Protein AF-A0A151Z622-F1 (afdb_monomer_lite)

InterPro domains:
  IPR007128 Nuclear MIS12/MIND complex subunit PMF1/Nnf1 [PF03980] (66-166)
  IPR007128 Nuclear MIS12/MIND complex subunit PMF1/Nnf1 [PTHR15459] (16-185)

Secondary structure (DSSP, 8-state):
--HHHHHHHHHHHHHHTTSS--HHHHHHHHHHHHHHHHHHHTS-HHHHHHHTGGGGGSTTHHHHHHHHHHHHHHHHHHHHHHHHHHHHHHTTHHHHHHHHHHHHHHSPBPTTSSSBPPPPS---HHHHHHHHHHHHHHHHHHHHHHHHHHHHHHHHHHHHHHHHHHHHHHHHHHHHHHHHHHHHHHHHHHHHH--

Sequence (195 aa):
MTQQQQDIQKNINKMLTGEIDGIKMTKLQMFHDLVLEKSLSEFPFEKFYECYSKLSHVNNSRAFLSYLYINVFQTLNERIKSDFQQICKERCISERLSELDQLIREQPILPQSTNRCPPQASIPPNEQTLSQVIELKLQEKERLSSIYQNLLADHNKLQKEIKELERQKTEVIDNVNNKIKSVSSIIETSRTLDS

Structure (mmCIF, N/CA/C/O backbone):
data_AF-A0A151Z622-F1
#
_entry.id   AF-A0A151Z622-F1
#
loop_
_atom_site.group_PDB
_atom_site.id
_atom_site.type_symbol
_atom_site.label_atom_id
_atom_site.label_alt_id
_atom_site.label_comp_id
_atom_site.label_asym_id
_atom_site.label_entity_id
_atom_site.label_seq_id
_atom_site.pdbx_PDB_ins_code
_atom_site.Cartn_x
_atom_site.Cartn_y
_atom_site.Cartn_z
_atom_site.occupancy
_atom_site.B_iso_or_equiv
_atom_site.auth_seq_id
_atom_site.auth_comp_id
_atom_site.auth_asym_id
_atom_site.auth_atom_id
_atom_site.pdbx_PDB_model_num
ATOM 1 N N . MET A 1 1 ? 16.866 16.989 22.451 1.00 52.34 1 MET A N 1
ATOM 2 C CA . MET A 1 1 ? 17.024 16.371 21.117 1.00 52.34 1 MET A CA 1
ATOM 3 C C . MET A 1 1 ? 17.693 17.386 20.216 1.00 52.34 1 MET A C 1
ATOM 5 O O . MET A 1 1 ? 17.220 18.512 20.156 1.00 52.34 1 MET A O 1
ATOM 9 N N . THR A 1 2 ? 18.825 17.036 19.613 1.00 67.19 2 THR A N 1
ATOM 10 C CA . THR A 1 2 ? 19.598 17.931 18.740 1.00 67.19 2 THR A CA 1
ATOM 11 C C . THR A 1 2 ? 18.888 18.127 17.396 1.00 67.19 2 THR A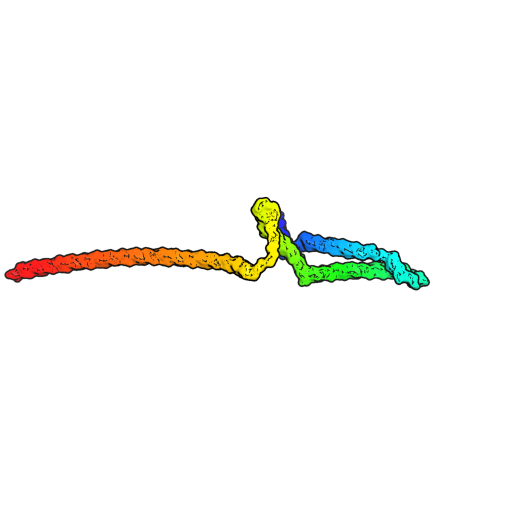 C 1
ATOM 13 O O . THR A 1 2 ? 18.233 17.207 16.911 1.00 67.19 2 THR A O 1
ATOM 16 N N . GLN A 1 3 ? 19.035 19.306 16.780 1.00 64.12 3 GLN A N 1
ATOM 17 C CA . GLN A 1 3 ? 18.470 19.655 15.461 1.00 64.12 3 GLN A CA 1
ATOM 18 C C . GLN A 1 3 ? 18.713 18.546 14.411 1.00 64.12 3 GLN A C 1
ATOM 20 O O . GLN A 1 3 ? 17.826 18.164 13.658 1.00 64.12 3 GLN A O 1
ATOM 25 N N . GLN A 1 4 ? 19.897 17.933 14.469 1.00 66.00 4 GLN A N 1
ATOM 26 C CA . GLN A 1 4 ? 20.331 16.832 13.609 1.00 66.00 4 GLN A CA 1
ATOM 27 C C . GLN A 1 4 ? 19.488 15.551 13.762 1.00 66.00 4 GLN A C 1
ATOM 29 O O . GLN A 1 4 ? 19.225 14.863 12.780 1.00 66.00 4 GLN A O 1
ATOM 34 N N . GLN A 1 5 ? 19.026 15.229 14.976 1.00 62.28 5 GLN A N 1
ATOM 35 C CA . GLN A 1 5 ? 18.138 14.084 15.210 1.00 62.28 5 GLN A CA 1
ATOM 36 C C . GLN A 1 5 ? 16.727 14.349 14.675 1.00 62.28 5 GLN A C 1
ATOM 38 O O . GLN A 1 5 ? 16.078 13.424 14.194 1.00 62.28 5 GLN A O 1
ATOM 43 N N . GLN A 1 6 ? 16.264 15.602 14.710 1.00 67.69 6 GLN A N 1
ATOM 44 C CA . GLN A 1 6 ? 14.965 15.977 14.149 1.00 67.69 6 GLN A CA 1
ATOM 45 C C . GLN A 1 6 ? 14.966 15.904 12.617 1.00 67.69 6 GLN A C 1
ATOM 47 O O . GLN A 1 6 ? 14.004 15.396 12.046 1.00 67.69 6 GLN A O 1
ATOM 52 N N . ASP A 1 7 ? 16.050 16.315 11.954 1.00 70.06 7 ASP A N 1
ATOM 53 C CA . ASP A 1 7 ? 16.171 16.228 10.492 1.00 70.06 7 ASP A CA 1
ATOM 54 C C . ASP A 1 7 ? 16.277 14.781 9.989 1.00 70.06 7 ASP A C 1
ATOM 56 O O . ASP A 1 7 ? 15.661 14.424 8.983 1.00 70.06 7 ASP A O 1
ATOM 60 N N . ILE A 1 8 ? 16.983 13.914 10.722 1.00 72.31 8 ILE A N 1
ATOM 61 C CA . ILE A 1 8 ? 17.043 12.476 10.419 1.00 72.31 8 ILE A CA 1
ATOM 62 C C . ILE A 1 8 ? 15.656 11.842 10.564 1.00 72.31 8 ILE A C 1
ATOM 64 O O . ILE A 1 8 ? 15.211 11.140 9.658 1.00 72.31 8 ILE A O 1
ATOM 68 N N . GLN A 1 9 ? 14.933 12.135 11.650 1.00 64.56 9 GLN A N 1
ATOM 69 C CA . GLN A 1 9 ? 13.577 11.619 11.857 1.00 64.56 9 GLN A CA 1
ATOM 70 C C . GLN A 1 9 ? 12.616 12.097 10.757 1.00 64.56 9 GLN A C 1
ATOM 72 O O . GLN A 1 9 ? 11.775 11.336 10.283 1.00 64.56 9 GLN A O 1
ATOM 77 N N . LYS A 1 10 ? 12.764 13.352 10.318 1.00 66.44 10 LYS A N 1
ATOM 78 C CA . LYS A 1 10 ? 11.950 13.953 9.258 1.00 66.44 10 LYS A CA 1
ATOM 79 C C . LYS A 1 10 ? 12.234 13.311 7.901 1.00 66.44 10 LYS A C 1
ATOM 81 O O . LYS A 1 10 ? 11.290 12.991 7.193 1.00 66.44 10 LYS A O 1
ATOM 86 N N . ASN A 1 11 ? 13.497 13.049 7.567 1.00 62.88 11 ASN A N 1
ATOM 87 C CA . ASN A 1 11 ? 13.868 12.344 6.336 1.00 62.88 11 ASN A CA 1
ATOM 88 C C . ASN A 1 11 ? 13.439 10.873 6.346 1.00 62.88 11 ASN A C 1
ATOM 90 O O . ASN A 1 11 ? 12.970 10.376 5.328 1.00 62.88 11 ASN A O 1
ATOM 94 N N . ILE A 1 12 ? 13.530 10.190 7.491 1.00 62.75 12 ILE A N 1
ATOM 95 C CA . ILE A 1 12 ? 13.020 8.821 7.647 1.00 62.75 12 ILE A CA 1
ATOM 96 C C . ILE A 1 12 ? 11.504 8.793 7.452 1.00 62.75 12 ILE A C 1
ATOM 98 O O . ILE A 1 12 ? 11.007 7.943 6.720 1.00 62.75 12 ILE A O 1
ATOM 102 N N . ASN A 1 13 ? 10.778 9.749 8.035 1.00 58.06 13 ASN A N 1
ATOM 103 C CA . ASN A 1 13 ? 9.339 9.861 7.830 1.00 58.06 13 ASN A CA 1
ATOM 104 C C . ASN A 1 13 ? 9.002 10.165 6.369 1.00 58.06 13 ASN A C 1
ATOM 106 O O . ASN A 1 13 ? 8.122 9.514 5.836 1.00 58.06 13 ASN A O 1
ATOM 110 N N . LYS A 1 14 ? 9.746 11.042 5.686 1.00 58.84 14 LYS A N 1
ATOM 111 C CA . LYS A 1 14 ? 9.570 11.300 4.245 1.00 58.84 14 LYS A CA 1
ATOM 112 C C . LYS A 1 14 ? 9.843 10.083 3.362 1.00 58.84 14 LYS A C 1
ATOM 114 O O . LYS A 1 14 ? 9.176 9.892 2.352 1.00 58.84 14 LYS A O 1
ATOM 119 N N . MET A 1 15 ? 10.808 9.255 3.752 1.00 56.00 15 MET A N 1
ATOM 120 C CA . MET A 1 15 ? 11.128 7.997 3.077 1.00 56.00 15 MET A CA 1
ATOM 121 C C . MET A 1 15 ? 10.078 6.908 3.355 1.00 56.00 15 MET A C 1
ATOM 123 O O . MET A 1 15 ? 9.860 6.039 2.520 1.00 56.00 15 MET A O 1
ATOM 127 N N . LEU A 1 16 ? 9.417 6.958 4.516 1.00 50.19 16 LEU A N 1
ATOM 128 C CA . LEU A 1 16 ? 8.296 6.083 4.876 1.00 50.19 16 LEU A CA 1
ATOM 129 C C . LEU A 1 16 ? 6.971 6.539 4.244 1.00 50.19 16 LEU A C 1
ATOM 131 O O . LEU A 1 16 ? 6.162 5.696 3.885 1.00 50.19 16 LEU A O 1
ATOM 135 N N . THR A 1 17 ? 6.754 7.847 4.073 1.00 50.28 17 THR A N 1
ATOM 136 C CA . THR A 1 17 ? 5.543 8.427 3.464 1.00 50.28 17 THR A CA 1
ATOM 137 C C . THR A 1 17 ? 5.622 8.561 1.939 1.00 50.28 17 THR A C 1
ATOM 139 O O . THR A 1 17 ? 4.698 9.099 1.342 1.00 50.28 17 THR A O 1
ATOM 142 N N . GLY A 1 18 ? 6.712 8.114 1.302 1.00 49.84 18 GLY A N 1
ATOM 143 C CA . GLY A 1 18 ? 6.867 8.122 -0.160 1.00 49.84 18 GLY A CA 1
ATOM 144 C C . GLY A 1 18 ? 7.232 9.474 -0.793 1.00 49.84 18 GLY A C 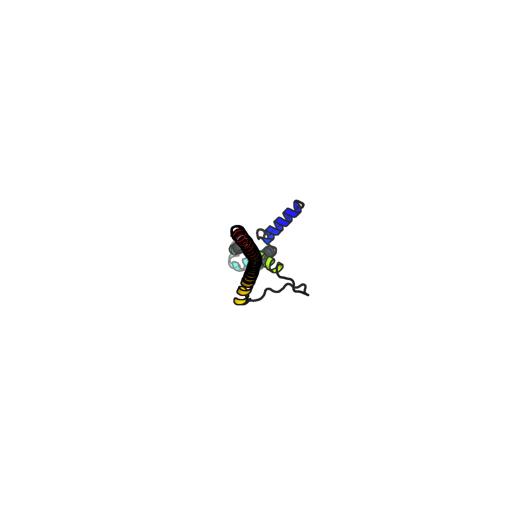1
ATOM 145 O O . GLY A 1 18 ? 7.180 9.596 -2.011 1.00 49.84 18 GLY A O 1
ATOM 146 N N . GLU A 1 19 ? 7.632 10.488 -0.012 1.00 47.56 19 GLU A N 1
ATOM 147 C CA . GLU A 1 19 ? 8.115 11.780 -0.548 1.00 47.56 19 GLU A CA 1
ATOM 148 C C . GLU A 1 19 ? 9.541 11.693 -1.134 1.00 47.56 19 GLU A C 1
ATOM 150 O O . GLU A 1 19 ? 9.963 12.580 -1.875 1.00 47.56 19 GLU A O 1
ATOM 155 N N . ILE A 1 20 ? 10.301 10.646 -0.791 1.00 57.12 20 ILE A N 1
ATOM 156 C CA . ILE A 1 20 ? 11.642 10.355 -1.317 1.00 57.12 20 ILE A CA 1
ATOM 157 C C . ILE A 1 20 ? 11.613 8.936 -1.876 1.00 57.12 20 ILE A C 1
ATOM 159 O O . ILE A 1 20 ? 11.140 8.031 -1.187 1.00 57.12 20 ILE A O 1
ATOM 163 N N . ASP A 1 21 ? 12.144 8.741 -3.088 1.00 64.12 21 ASP A N 1
ATOM 164 C CA . ASP A 1 21 ? 12.242 7.419 -3.711 1.00 64.12 21 ASP A CA 1
ATOM 165 C C . ASP A 1 21 ? 12.864 6.407 -2.736 1.00 64.12 21 ASP A C 1
ATOM 167 O O . ASP A 1 21 ? 14.012 6.536 -2.301 1.00 64.12 21 ASP A O 1
ATOM 171 N N . GLY A 1 22 ? 12.073 5.400 -2.357 1.00 73.00 22 GLY A N 1
ATOM 172 C CA . GLY A 1 22 ? 12.511 4.342 -1.454 1.00 73.00 22 GLY A CA 1
ATOM 173 C C . GLY A 1 22 ? 13.614 3.476 -2.075 1.00 73.00 22 GLY A C 1
ATOM 174 O O . GLY A 1 22 ? 13.776 3.417 -3.294 1.00 73.00 22 GLY A O 1
ATOM 175 N N . ILE A 1 23 ? 14.339 2.714 -1.243 1.00 82.38 23 ILE A N 1
ATOM 176 C CA . ILE A 1 23 ? 15.477 1.865 -1.671 1.00 82.38 23 ILE A CA 1
ATOM 177 C C . ILE A 1 23 ? 15.104 0.954 -2.853 1.00 82.38 23 ILE A C 1
ATOM 179 O 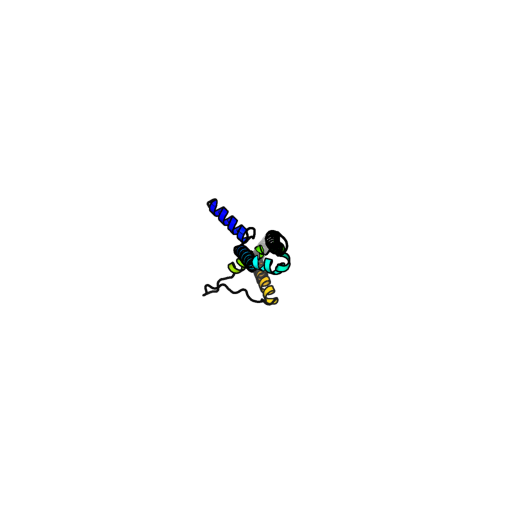O . ILE A 1 23 ? 15.908 0.735 -3.761 1.00 82.38 23 ILE A O 1
ATOM 183 N N . LYS A 1 24 ? 13.887 0.400 -2.851 1.00 85.62 24 LYS A N 1
ATOM 184 C CA . LYS A 1 24 ? 13.390 -0.453 -3.937 1.00 85.62 24 LYS A CA 1
ATOM 185 C C . LYS A 1 24 ? 13.161 0.307 -5.242 1.00 85.62 24 LYS A C 1
ATOM 187 O O . LYS A 1 24 ? 13.479 -0.240 -6.293 1.00 85.62 24 LYS A O 1
ATOM 192 N N . MET A 1 25 ? 12.663 1.542 -5.183 1.00 90.12 25 MET A N 1
ATOM 193 C CA . MET A 1 25 ? 12.477 2.379 -6.369 1.00 90.12 25 MET A CA 1
ATOM 194 C C . MET A 1 25 ? 13.827 2.741 -6.993 1.00 90.12 25 MET A C 1
ATOM 196 O O . MET A 1 25 ? 14.012 2.568 -8.196 1.00 90.12 25 MET A O 1
ATOM 200 N N . THR A 1 26 ? 14.815 3.107 -6.171 1.00 89.12 26 THR A N 1
ATOM 201 C CA . THR A 1 26 ? 16.188 3.343 -6.644 1.00 89.12 26 THR A CA 1
ATOM 202 C C . THR A 1 26 ? 16.774 2.099 -7.311 1.00 89.12 26 THR A C 1
ATOM 204 O O . THR A 1 26 ? 17.331 2.182 -8.400 1.00 89.12 26 THR A O 1
ATOM 207 N N . LYS A 1 27 ? 16.614 0.913 -6.707 1.00 90.62 27 LYS A N 1
ATOM 208 C CA . LYS A 1 27 ? 17.074 -0.347 -7.317 1.00 90.62 27 LYS A CA 1
ATOM 209 C C . LYS A 1 27 ? 16.376 -0.643 -8.642 1.00 90.62 27 LYS A C 1
ATOM 211 O O . LYS A 1 27 ? 17.024 -1.134 -9.561 1.00 90.62 27 LYS A O 1
ATOM 216 N N . LEU A 1 28 ? 15.080 -0.352 -8.743 1.00 94.06 28 LEU A N 1
ATOM 217 C CA . LEU A 1 28 ? 14.319 -0.525 -9.976 1.00 94.06 28 LEU A CA 1
ATOM 218 C C . LEU A 1 28 ? 14.833 0.408 -11.080 1.00 94.06 28 LEU A C 1
ATOM 220 O O . LEU A 1 28 ? 15.058 -0.055 -12.193 1.00 94.06 28 LEU A O 1
ATOM 224 N N . GLN A 1 29 ? 15.078 1.6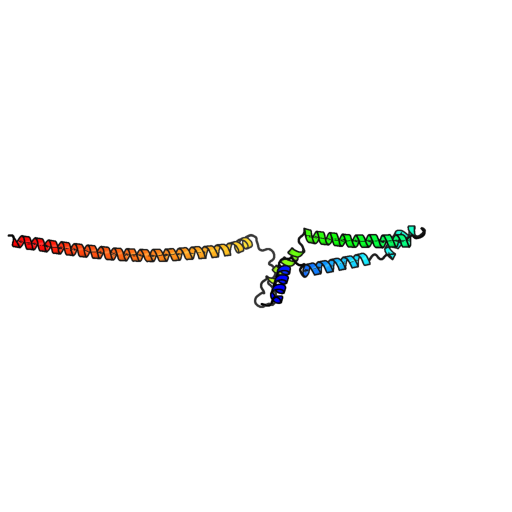82 -10.762 1.00 93.31 29 GLN A N 1
ATOM 225 C CA . GLN A 1 29 ? 15.686 2.649 -11.683 1.00 93.31 29 GLN A CA 1
ATOM 226 C C . GLN A 1 29 ? 17.078 2.188 -12.137 1.00 93.31 29 GLN A C 1
ATOM 228 O O . GLN A 1 29 ? 17.342 2.132 -13.333 1.00 93.31 29 GLN A O 1
ATOM 233 N N . MET A 1 30 ? 17.938 1.772 -11.200 1.00 92.62 30 MET A N 1
ATOM 234 C CA . MET A 1 30 ? 19.275 1.258 -11.517 1.00 92.62 30 MET A CA 1
ATOM 235 C C . MET A 1 30 ? 19.219 0.029 -12.429 1.00 92.62 30 MET A C 1
ATOM 237 O O . MET A 1 30 ? 20.007 -0.090 -13.363 1.00 92.62 30 MET A O 1
ATOM 241 N N . PHE A 1 31 ? 18.296 -0.898 -12.164 1.00 96.38 31 PHE A N 1
ATOM 242 C CA . PHE A 1 31 ? 18.128 -2.090 -12.988 1.00 96.38 31 PHE A CA 1
ATOM 243 C C . PHE A 1 31 ? 17.592 -1.748 -14.382 1.00 96.38 31 PHE A C 1
ATOM 245 O O . PHE A 1 31 ? 18.083 -2.288 -15.369 1.00 96.38 31 PHE A O 1
ATOM 252 N N . HIS A 1 32 ? 16.627 -0.831 -14.473 1.00 96.50 32 HIS A N 1
ATOM 253 C CA . HIS A 1 32 ? 16.122 -0.321 -15.745 1.00 96.50 32 HIS A CA 1
ATOM 254 C C . HIS A 1 32 ? 17.244 0.310 -16.578 1.00 96.50 32 HIS A C 1
ATOM 256 O O . HIS A 1 32 ? 17.420 -0.054 -17.740 1.00 96.50 32 HIS A O 1
ATOM 262 N N . ASP A 1 33 ? 18.035 1.200 -15.976 1.00 95.00 33 ASP A N 1
ATOM 263 C CA . ASP A 1 33 ? 19.165 1.847 -16.643 1.00 95.00 33 ASP A CA 1
ATOM 264 C C . ASP A 1 33 ? 20.199 0.823 -17.123 1.00 95.00 33 ASP A C 1
ATOM 266 O O . ASP A 1 33 ? 20.637 0.892 -18.270 1.00 95.00 33 ASP A O 1
ATOM 270 N N . LEU A 1 34 ? 20.523 -0.174 -16.294 1.00 96.06 34 LEU A N 1
ATOM 271 C CA . LEU A 1 34 ? 21.447 -1.248 -16.656 1.00 96.06 34 LEU A CA 1
ATOM 272 C C . LEU A 1 34 ? 20.943 -2.075 -17.848 1.00 96.06 34 LEU A C 1
ATOM 274 O O . LEU A 1 34 ? 21.712 -2.399 -18.753 1.00 96.06 34 LEU A O 1
ATOM 278 N N . VAL A 1 35 ? 19.659 -2.445 -17.852 1.00 96.50 35 VAL A N 1
ATOM 279 C CA . VAL A 1 35 ? 19.055 -3.213 -18.951 1.00 96.50 35 VAL A CA 1
ATOM 280 C C . VAL A 1 35 ? 19.033 -2.387 -20.231 1.00 96.50 35 VAL A C 1
ATOM 282 O O . VAL A 1 35 ? 19.351 -2.918 -21.296 1.00 96.50 35 VAL A O 1
ATOM 285 N N . LEU A 1 36 ? 18.695 -1.103 -20.136 1.00 95.38 36 LEU A N 1
ATOM 286 C CA . LEU A 1 36 ? 18.654 -0.200 -21.278 1.00 95.38 36 LEU A CA 1
ATOM 287 C C . LEU A 1 36 ? 20.047 -0.006 -21.883 1.00 95.38 36 LEU A C 1
ATOM 289 O O . LEU A 1 36 ? 20.223 -0.205 -23.083 1.00 95.38 36 LEU A O 1
ATOM 293 N N . GLU A 1 37 ? 21.048 0.293 -21.056 1.00 93.25 37 GLU A N 1
ATOM 294 C CA . GLU A 1 37 ? 22.436 0.450 -21.492 1.00 93.25 37 GLU A CA 1
ATOM 295 C C . GLU A 1 37 ? 22.954 -0.825 -22.162 1.00 93.25 37 GLU A C 1
ATOM 297 O O . GLU A 1 37 ? 23.476 -0.779 -23.279 1.00 93.25 37 GLU A O 1
ATOM 302 N N . LYS A 1 38 ? 22.727 -1.984 -21.533 1.00 94.38 38 LYS A N 1
ATOM 303 C CA . LYS A 1 38 ? 23.137 -3.272 -22.092 1.00 94.38 38 LYS A CA 1
ATOM 304 C C . LYS A 1 38 ? 22.448 -3.551 -23.428 1.00 94.38 38 LYS A C 1
ATOM 306 O O . LYS A 1 38 ? 23.127 -3.913 -24.384 1.00 94.38 38 LYS A O 1
ATOM 311 N N . SER A 1 39 ? 21.141 -3.314 -23.521 1.00 93.62 39 SER A N 1
ATOM 312 C CA . SER A 1 39 ? 20.367 -3.542 -24.749 1.00 93.62 39 SER A CA 1
ATOM 313 C C . SER A 1 39 ? 20.845 -2.659 -25.902 1.00 93.62 39 SER A C 1
ATOM 315 O O . SER A 1 39 ? 20.987 -3.138 -27.023 1.00 93.62 39 SER A O 1
ATOM 317 N N . LEU A 1 40 ? 21.141 -1.382 -25.640 1.00 90.06 40 LEU A N 1
ATOM 318 C CA . LEU A 1 40 ? 21.655 -0.471 -26.667 1.00 90.06 40 LEU A CA 1
ATOM 319 C C . LEU A 1 40 ? 23.106 -0.808 -27.049 1.00 90.06 40 LEU A C 1
ATOM 321 O O . LEU A 1 40 ? 23.469 -0.685 -28.217 1.00 90.06 40 LEU A O 1
ATOM 325 N N . SER A 1 41 ? 23.919 -1.302 -26.107 1.00 89.19 41 SER A N 1
ATOM 326 C CA . SER A 1 41 ? 25.310 -1.704 -26.371 1.00 89.19 41 SER A CA 1
ATOM 327 C C . SER A 1 41 ? 25.448 -2.931 -27.287 1.00 89.19 41 SER A C 1
ATOM 329 O O . SER A 1 41 ? 26.471 -3.089 -27.952 1.00 89.19 41 SER A O 1
ATOM 331 N N . GLU A 1 42 ? 24.420 -3.785 -27.382 1.00 91.50 42 GLU A N 1
ATOM 332 C CA . GLU A 1 42 ? 24.422 -4.960 -28.271 1.00 91.50 42 GLU A CA 1
ATOM 333 C C . GLU A 1 42 ? 24.334 -4.604 -29.766 1.00 91.50 42 GLU A C 1
ATOM 335 O O . GLU A 1 42 ? 24.643 -5.441 -30.634 1.00 91.50 42 GLU A O 1
ATOM 340 N N . PHE A 1 43 ? 23.972 -3.353 -30.064 1.00 89.31 43 PHE A N 1
ATOM 341 C CA . PHE A 1 43 ? 23.852 -2.792 -31.406 1.00 89.31 43 PHE A CA 1
ATOM 342 C C . PHE A 1 43 ? 24.930 -1.731 -31.668 1.00 89.31 43 PHE A C 1
ATOM 344 O O . PHE A 1 43 ? 24.592 -0.564 -31.834 1.00 89.31 43 PHE A O 1
ATOM 351 N N . PRO A 1 44 ? 26.222 -2.105 -31.742 1.00 92.56 44 PRO A N 1
ATOM 352 C CA . PRO A 1 44 ? 27.285 -1.157 -32.047 1.00 92.56 44 PRO A CA 1
ATOM 353 C C . PRO A 1 44 ? 27.136 -0.577 -33.460 1.00 92.56 44 PRO A C 1
ATOM 355 O O . PRO A 1 44 ? 26.503 -1.172 -34.343 1.00 92.56 44 PRO A O 1
ATOM 358 N N . PHE A 1 45 ? 27.784 0.568 -33.684 1.00 92.38 45 PHE A N 1
ATOM 359 C CA . PHE A 1 45 ? 27.735 1.298 -34.951 1.00 92.38 45 PHE A CA 1
ATOM 360 C C . PHE A 1 45 ? 28.106 0.427 -36.159 1.00 92.38 45 PHE A C 1
ATOM 362 O O . PHE A 1 45 ? 27.525 0.579 -37.228 1.00 92.38 45 PHE A O 1
ATOM 369 N N . GLU A 1 46 ? 29.032 -0.515 -36.002 1.00 91.56 46 GLU A N 1
ATOM 370 C CA . GLU A 1 46 ? 29.476 -1.428 -37.054 1.00 91.56 46 GLU A CA 1
ATOM 371 C C . GLU A 1 46 ? 28.315 -2.269 -37.598 1.00 91.56 46 GLU A C 1
ATOM 373 O O . GLU A 1 46 ? 28.094 -2.291 -38.808 1.00 91.56 46 GLU A O 1
ATOM 378 N N . LYS A 1 47 ? 27.508 -2.871 -36.711 1.00 91.19 47 LYS A N 1
ATOM 379 C CA . LYS A 1 47 ? 26.321 -3.644 -37.113 1.00 91.19 47 LYS A CA 1
ATOM 380 C C . LYS A 1 47 ? 25.271 -2.753 -37.767 1.00 91.19 47 LYS A C 1
ATOM 382 O O . LYS A 1 47 ? 24.632 -3.151 -38.736 1.00 91.19 47 LYS A O 1
ATOM 387 N N . PHE A 1 48 ? 25.094 -1.538 -37.248 1.00 91.25 48 PHE A N 1
ATOM 388 C CA . PHE A 1 48 ? 24.198 -0.558 -37.853 1.00 91.25 48 PHE A CA 1
ATOM 389 C C . PHE A 1 48 ? 24.651 -0.207 -39.276 1.00 91.25 48 PHE A C 1
ATOM 391 O O . PHE A 1 48 ? 23.850 -0.242 -40.203 1.00 91.25 48 PHE A O 1
ATOM 398 N N . TYR A 1 49 ? 25.940 0.069 -39.475 1.00 91.12 49 TYR A N 1
ATOM 399 C CA . TYR A 1 49 ? 26.514 0.415 -40.772 1.00 91.12 49 TYR A CA 1
ATOM 400 C C . TYR A 1 49 ? 26.407 -0.730 -41.793 1.00 91.12 49 TYR A C 1
ATOM 402 O O . TYR A 1 49 ? 26.080 -0.480 -42.954 1.00 91.12 49 TYR A O 1
ATOM 410 N N . GLU A 1 50 ? 26.620 -1.981 -41.373 1.00 90.94 50 GLU A N 1
ATOM 411 C CA . GLU A 1 50 ? 26.477 -3.173 -42.227 1.00 90.94 50 GLU A CA 1
ATOM 412 C C . GLU A 1 50 ? 25.076 -3.292 -42.851 1.00 90.94 50 GLU A C 1
ATOM 414 O O . GLU A 1 50 ? 24.949 -3.583 -44.048 1.00 90.94 50 GLU A O 1
ATOM 419 N N . CYS A 1 51 ? 24.025 -2.967 -42.089 1.00 90.88 51 CYS A N 1
ATOM 420 C CA . CYS A 1 51 ? 22.638 -2.939 -42.571 1.00 90.88 51 CYS A CA 1
ATOM 421 C C . CYS A 1 51 ? 22.409 -1.927 -43.708 1.00 90.88 51 CYS A C 1
ATOM 423 O O . CYS A 1 51 ? 21.466 -2.072 -44.488 1.00 90.88 51 CYS A O 1
ATOM 425 N N . TYR A 1 52 ? 23.285 -0.929 -43.839 1.00 90.44 52 TYR A N 1
ATOM 426 C CA . TYR A 1 52 ? 23.226 0.117 -44.861 1.00 90.44 52 TYR A CA 1
ATOM 427 C C . TYR A 1 52 ? 24.377 0.030 -45.874 1.00 90.44 52 TYR A C 1
ATOM 429 O O . TYR A 1 52 ? 24.702 1.019 -46.529 1.00 90.44 52 TYR A O 1
ATOM 437 N N . SER A 1 53 ? 24.955 -1.159 -46.073 1.00 83.12 53 SER A N 1
ATOM 438 C CA . SER A 1 53 ? 26.072 -1.415 -47.004 1.00 83.12 53 SER A CA 1
ATOM 439 C C . SER A 1 53 ? 25.876 -0.847 -48.421 1.00 83.12 53 SER A C 1
ATOM 441 O O . SER A 1 53 ? 26.840 -0.404 -49.046 1.00 83.12 53 SER A O 1
ATOM 443 N N . LYS A 1 54 ? 24.634 -0.760 -48.913 1.00 85.25 54 L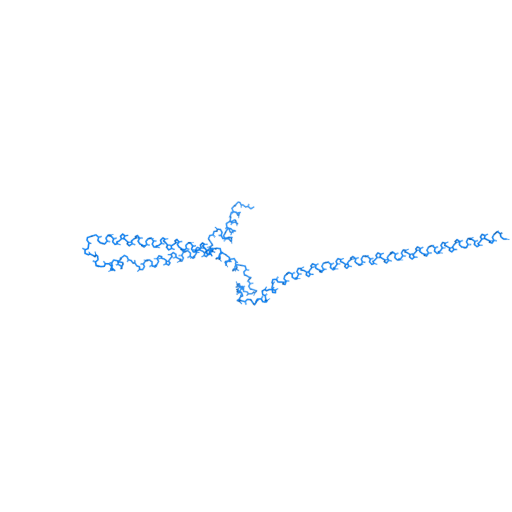YS A N 1
ATOM 444 C CA . LYS A 1 54 ? 24.292 -0.165 -50.221 1.00 85.25 54 LYS A CA 1
ATOM 445 C C . LYS A 1 54 ? 24.560 1.344 -50.315 1.00 85.25 54 LYS A C 1
ATOM 447 O O . LYS A 1 54 ? 24.745 1.857 -51.413 1.00 85.25 54 LYS A O 1
ATOM 452 N N . LEU A 1 55 ? 24.589 2.054 -49.185 1.00 80.31 55 LEU A N 1
ATOM 453 C CA . LEU A 1 55 ? 24.877 3.492 -49.120 1.00 80.31 55 LEU A CA 1
ATOM 454 C C . LEU A 1 55 ? 26.385 3.792 -49.102 1.00 80.31 55 LEU A C 1
ATOM 456 O O . LEU A 1 55 ? 26.770 4.955 -49.204 1.00 80.31 55 LEU A O 1
ATOM 460 N N . SER A 1 56 ? 27.243 2.767 -49.018 1.00 69.38 56 SER A N 1
ATOM 461 C CA . SER A 1 56 ? 28.704 2.924 -48.926 1.00 69.38 56 SER A CA 1
ATOM 462 C C . SER A 1 56 ? 29.341 3.635 -50.128 1.00 69.38 56 SER A C 1
ATOM 464 O O . SER A 1 56 ? 30.391 4.253 -49.980 1.00 69.38 56 SER A O 1
ATOM 466 N N . HIS A 1 57 ? 28.694 3.607 -51.298 1.00 69.62 57 HIS A N 1
ATOM 467 C CA . HIS A 1 57 ? 29.174 4.255 -52.525 1.00 69.62 57 HIS A CA 1
ATOM 468 C C . HIS A 1 57 ? 28.969 5.778 -52.556 1.00 69.62 57 HIS A C 1
ATOM 470 O O . HIS A 1 57 ? 29.476 6.449 -53.453 1.00 69.62 57 HIS A O 1
ATOM 476 N N . VAL A 1 58 ? 28.225 6.337 -51.597 1.00 75.56 58 VAL A N 1
ATOM 477 C CA . VAL A 1 58 ? 27.994 7.782 -51.491 1.00 75.56 58 VAL A CA 1
ATOM 478 C C . VAL A 1 58 ? 29.114 8.408 -50.656 1.00 75.56 58 VAL A C 1
ATOM 480 O O . VAL A 1 58 ? 29.382 7.965 -49.534 1.00 75.56 58 VAL A O 1
ATOM 483 N N . ASN A 1 59 ? 29.758 9.458 -51.182 1.00 74.00 59 ASN A N 1
ATOM 484 C CA . ASN A 1 59 ? 30.740 10.247 -50.432 1.00 74.00 59 ASN A CA 1
ATOM 485 C C . ASN A 1 59 ? 30.139 10.704 -49.089 1.00 74.00 59 ASN A C 1
ATOM 487 O O . ASN A 1 59 ? 28.998 11.154 -49.037 1.00 74.00 59 ASN A O 1
ATOM 491 N N . ASN A 1 60 ? 30.910 10.595 -48.004 1.00 80.62 60 ASN A N 1
ATOM 492 C CA . ASN A 1 60 ? 30.507 10.931 -46.627 1.00 80.62 60 ASN A CA 1
ATOM 493 C C . ASN A 1 60 ? 29.394 10.065 -45.996 1.00 80.62 60 ASN A C 1
ATOM 495 O O . ASN A 1 60 ? 28.938 10.382 -44.895 1.00 80.62 60 ASN A O 1
ATOM 499 N N . SER A 1 61 ? 28.998 8.944 -46.608 1.00 85.06 61 SER A N 1
ATOM 500 C CA . SER A 1 61 ? 27.967 8.036 -46.071 1.00 85.06 61 SER A CA 1
ATOM 501 C C . SER A 1 61 ? 28.244 7.566 -44.640 1.00 85.06 61 SER A C 1
ATOM 503 O O . SER A 1 61 ? 27.344 7.574 -43.805 1.00 85.06 61 SER A O 1
ATOM 505 N N . ARG A 1 62 ? 29.496 7.225 -44.311 1.00 88.38 62 ARG A N 1
ATOM 506 C CA . ARG A 1 62 ? 29.879 6.787 -42.958 1.00 88.38 62 ARG A CA 1
ATOM 507 C C . ARG A 1 62 ? 29.687 7.878 -41.901 1.00 88.38 62 ARG A C 1
ATOM 509 O O . ARG A 1 62 ? 29.196 7.582 -40.817 1.00 88.38 62 ARG A O 1
ATOM 516 N N . ALA A 1 63 ? 30.051 9.124 -42.210 1.00 89.50 63 ALA A N 1
ATOM 517 C CA . ALA A 1 63 ? 29.887 10.250 -41.289 1.00 89.50 63 ALA A CA 1
ATOM 518 C C . ALA A 1 63 ? 28.401 10.572 -41.068 1.00 89.50 63 ALA A C 1
ATOM 520 O O . ALA A 1 63 ? 27.969 10.757 -39.933 1.00 89.50 63 ALA A O 1
ATOM 521 N N . PHE A 1 64 ? 27.610 10.556 -42.144 1.00 90.06 64 PHE A N 1
ATOM 522 C CA . PHE A 1 64 ? 26.163 10.745 -42.076 1.00 90.06 64 PHE A CA 1
ATOM 523 C C . PHE A 1 64 ? 25.461 9.632 -41.282 1.00 90.06 64 PHE A C 1
ATOM 525 O O . PHE A 1 64 ? 24.643 9.915 -40.410 1.00 90.06 64 PHE A O 1
ATOM 532 N N . LEU A 1 65 ? 25.813 8.366 -41.526 1.00 91.38 65 LEU A N 1
ATOM 533 C CA . LEU A 1 65 ? 25.261 7.227 -40.789 1.00 91.38 65 LEU A CA 1
ATOM 534 C C . LEU A 1 65 ? 25.687 7.228 -39.318 1.00 91.38 65 LEU A C 1
ATOM 536 O O . LEU A 1 65 ? 24.886 6.857 -38.469 1.00 91.38 65 LEU A O 1
ATOM 540 N N . SER A 1 66 ? 26.908 7.668 -39.004 1.00 92.75 66 SER A N 1
ATOM 541 C CA . SER A 1 66 ? 27.364 7.842 -37.618 1.00 92.75 66 SER A CA 1
ATOM 542 C C . SER A 1 66 ? 26.552 8.916 -36.895 1.00 92.75 66 SER A C 1
ATOM 544 O O . SER A 1 66 ? 26.054 8.683 -35.794 1.00 92.75 66 SER A O 1
ATOM 546 N N . TYR A 1 67 ? 26.318 10.057 -37.552 1.00 93.25 67 TYR A N 1
ATOM 547 C CA . TYR A 1 67 ? 25.429 11.092 -37.030 1.00 93.25 67 TYR A CA 1
ATOM 548 C C . TYR A 1 67 ? 24.016 10.546 -36.780 1.00 93.25 67 TYR A C 1
ATOM 550 O O . TYR A 1 67 ? 23.483 10.719 -35.685 1.00 93.25 67 TYR A O 1
ATOM 558 N N . LEU A 1 68 ? 23.418 9.842 -37.747 1.00 92.38 68 LEU A N 1
ATOM 559 C CA . LEU A 1 68 ? 22.096 9.232 -37.571 1.00 92.38 68 LEU A CA 1
ATOM 560 C C . LEU A 1 68 ? 22.070 8.223 -36.421 1.00 92.38 68 LEU A C 1
ATOM 562 O O . LEU A 1 68 ? 21.154 8.267 -35.607 1.00 92.38 68 LEU A O 1
ATOM 566 N N . TYR A 1 69 ? 23.074 7.352 -36.335 1.00 93.44 69 TYR A N 1
ATOM 567 C CA . TYR A 1 69 ? 23.197 6.362 -35.271 1.00 93.44 69 TYR A CA 1
ATOM 568 C C . TYR A 1 69 ? 23.202 7.026 -33.889 1.00 93.44 69 TYR A C 1
ATOM 570 O O . TYR A 1 69 ? 22.379 6.682 -33.046 1.00 93.44 69 TYR A O 1
ATOM 578 N N . ILE A 1 70 ? 24.058 8.031 -33.679 1.00 94.25 70 ILE A N 1
ATOM 579 C CA . ILE A 1 70 ? 24.146 8.740 -32.395 1.00 94.25 70 ILE A CA 1
ATOM 580 C C . ILE A 1 70 ? 22.798 9.372 -32.038 1.00 94.25 70 ILE A C 1
ATOM 582 O O . ILE A 1 70 ? 22.300 9.155 -30.937 1.00 94.25 70 ILE A O 1
ATOM 586 N N . ASN A 1 71 ? 22.177 10.100 -32.971 1.00 94.75 71 ASN A N 1
ATOM 587 C CA . ASN A 1 71 ? 20.914 10.789 -32.699 1.00 94.75 71 ASN A CA 1
ATOM 588 C C . ASN A 1 71 ? 19.773 9.808 -32.415 1.00 94.75 71 ASN A C 1
ATOM 590 O O . ASN A 1 71 ? 19.054 9.981 -31.437 1.00 94.75 71 ASN A O 1
ATOM 594 N N . VAL A 1 72 ? 19.616 8.758 -33.226 1.00 93.38 72 VAL A N 1
ATOM 595 C CA . VAL A 1 72 ? 18.537 7.777 -33.048 1.00 93.38 72 VAL A CA 1
ATOM 596 C C . VAL A 1 72 ? 18.670 7.064 -31.707 1.00 93.38 72 VAL A C 1
ATOM 598 O O . VAL A 1 72 ? 17.692 6.985 -30.968 1.00 93.38 72 VAL A O 1
ATOM 601 N N . PHE A 1 73 ? 19.864 6.574 -31.369 1.00 93.56 73 PHE A N 1
ATOM 602 C CA . PHE A 1 73 ? 20.076 5.838 -30.122 1.00 93.56 73 PHE A CA 1
ATOM 603 C C . PHE A 1 73 ? 20.005 6.749 -28.894 1.00 93.56 73 PHE A C 1
ATOM 605 O O . PHE A 1 73 ? 19.450 6.341 -27.874 1.00 93.56 73 PHE A O 1
ATOM 612 N N . GLN A 1 74 ? 20.484 7.992 -28.990 1.00 93.44 74 GLN A N 1
ATOM 613 C CA . GLN A 1 74 ? 20.339 8.971 -27.915 1.00 93.44 74 GLN A CA 1
ATOM 614 C C . GLN A 1 74 ? 18.867 9.337 -27.685 1.00 93.44 74 GLN A C 1
ATOM 616 O O . GLN A 1 74 ? 18.389 9.239 -26.556 1.00 93.44 74 GLN A O 1
ATOM 621 N N . THR A 1 75 ? 18.124 9.686 -28.740 1.00 95.56 75 THR A N 1
ATOM 622 C CA . THR A 1 75 ? 16.690 9.998 -28.634 1.00 95.56 75 THR A CA 1
ATOM 623 C C . THR A 1 75 ? 15.894 8.799 -28.124 1.00 95.56 75 THR A C 1
ATOM 625 O O . THR A 1 75 ? 14.999 8.961 -27.299 1.00 95.56 75 THR A O 1
ATOM 628 N N . LEU A 1 76 ? 16.218 7.586 -28.579 1.00 95.00 76 LEU A N 1
ATOM 629 C CA . LEU A 1 76 ? 15.581 6.365 -28.094 1.00 95.00 76 LEU A CA 1
ATOM 630 C C . LEU A 1 76 ? 15.830 6.165 -26.593 1.00 95.00 76 LEU A C 1
ATOM 632 O O . LEU A 1 76 ? 14.883 5.915 -25.853 1.00 95.00 76 LEU A O 1
ATOM 636 N N . ASN A 1 77 ? 17.076 6.321 -26.141 1.00 95.06 77 ASN A N 1
ATOM 637 C CA . ASN A 1 77 ? 17.449 6.219 -24.731 1.00 95.06 77 ASN A CA 1
ATOM 638 C C . ASN A 1 77 ? 16.698 7.245 -23.867 1.00 95.06 77 ASN A C 1
ATOM 640 O O . ASN A 1 77 ? 16.083 6.885 -22.865 1.00 95.06 77 ASN A O 1
ATOM 644 N N . GLU A 1 78 ? 16.698 8.516 -24.277 1.00 96.06 78 GLU A N 1
ATOM 645 C CA . GLU A 1 78 ? 15.998 9.597 -23.573 1.00 96.06 78 GLU A CA 1
ATOM 646 C C . GLU A 1 78 ? 14.487 9.342 -23.505 1.00 96.06 78 GLU A C 1
ATOM 648 O O . GLU A 1 78 ? 13.878 9.490 -22.443 1.00 96.06 78 GLU A O 1
ATOM 653 N N . ARG A 1 79 ? 13.885 8.889 -24.610 1.00 97.00 79 ARG A N 1
ATOM 654 C CA . ARG A 1 79 ? 12.450 8.608 -24.671 1.00 97.00 79 ARG A CA 1
ATOM 655 C C . ARG A 1 79 ? 12.054 7.421 -23.802 1.00 97.00 79 ARG A C 1
ATOM 657 O O . ARG A 1 79 ? 11.095 7.539 -23.051 1.00 97.00 79 ARG A O 1
ATOM 664 N N . ILE A 1 80 ? 12.811 6.323 -23.833 1.00 97.12 80 ILE A N 1
ATOM 665 C CA . ILE A 1 80 ? 12.545 5.159 -22.973 1.00 97.12 80 ILE A CA 1
ATOM 666 C C . ILE A 1 80 ? 12.637 5.556 -21.495 1.00 97.12 80 ILE A C 1
ATOM 668 O O . ILE A 1 80 ? 11.763 5.192 -20.710 1.00 97.12 80 ILE A O 1
ATOM 672 N N . LYS A 1 81 ? 13.652 6.341 -21.106 1.00 96.06 81 LYS A N 1
ATOM 673 C CA . LYS A 1 81 ? 13.779 6.838 -19.725 1.00 96.06 81 LYS A CA 1
ATOM 674 C C . LYS A 1 81 ? 12.611 7.734 -19.323 1.00 96.06 81 LYS A C 1
ATOM 676 O O . LYS A 1 81 ? 12.088 7.580 -18.221 1.00 96.06 81 LYS A O 1
ATOM 681 N N . SER A 1 82 ? 12.192 8.635 -20.208 1.00 97.06 82 SER A N 1
ATOM 682 C CA . SER A 1 82 ? 11.027 9.495 -19.983 1.00 97.06 82 SER A CA 1
ATOM 683 C C . SER A 1 82 ? 9.744 8.677 -19.812 1.00 97.06 82 SER A C 1
ATOM 685 O O . SER A 1 82 ? 9.014 8.874 -18.842 1.00 97.06 82 SER A O 1
ATOM 687 N N . ASP A 1 83 ? 9.488 7.726 -20.711 1.00 97.00 83 ASP A N 1
ATOM 688 C CA . ASP A 1 83 ? 8.300 6.868 -20.672 1.00 97.00 83 ASP A CA 1
ATOM 689 C C . ASP A 1 83 ? 8.291 6.003 -19.403 1.00 97.00 83 ASP A C 1
ATOM 691 O O . ASP A 1 83 ? 7.263 5.874 -18.738 1.00 97.00 83 ASP A O 1
ATOM 695 N N . PHE A 1 84 ? 9.447 5.467 -19.000 1.00 97.12 84 PHE A N 1
ATOM 696 C CA . PHE A 1 84 ? 9.592 4.735 -17.744 1.00 97.12 84 PHE A CA 1
ATOM 697 C C . PHE A 1 84 ? 9.243 5.605 -16.529 1.00 97.12 84 PHE A C 1
ATOM 699 O O . PHE A 1 84 ? 8.445 5.194 -15.684 1.00 97.12 84 PHE A O 1
ATOM 706 N N . GLN A 1 85 ? 9.779 6.827 -16.451 1.00 93.69 85 GLN A N 1
ATOM 707 C CA . GLN A 1 85 ? 9.455 7.763 -15.369 1.00 93.69 85 GLN A CA 1
ATOM 708 C C . GLN A 1 85 ? 7.964 8.108 -15.341 1.00 93.69 85 GLN A C 1
ATOM 710 O O . GLN A 1 85 ? 7.359 8.158 -14.266 1.00 93.69 85 GLN A O 1
ATOM 715 N N . GLN A 1 86 ? 7.359 8.303 -16.513 1.00 95.44 86 GLN A N 1
ATOM 716 C CA . GLN A 1 86 ? 5.932 8.563 -16.633 1.00 95.44 86 GLN A CA 1
ATOM 717 C C . GLN A 1 86 ? 5.101 7.379 -16.125 1.00 95.44 86 GLN A C 1
ATOM 719 O O . GLN A 1 86 ? 4.218 7.582 -15.294 1.00 95.44 86 GLN A O 1
ATOM 724 N N . ILE A 1 87 ? 5.426 6.145 -16.525 1.00 96.25 87 ILE A N 1
ATOM 725 C CA . ILE A 1 87 ? 4.759 4.929 -16.032 1.00 96.25 87 ILE A CA 1
ATOM 726 C C . ILE A 1 87 ? 4.882 4.824 -14.509 1.00 96.25 87 ILE A C 1
ATOM 728 O O . ILE A 1 87 ? 3.895 4.549 -13.821 1.00 96.25 87 ILE A O 1
ATOM 732 N N . CYS A 1 88 ? 6.078 5.058 -13.966 1.00 93.75 88 CYS A N 1
ATOM 733 C CA . CYS A 1 88 ? 6.308 5.005 -12.526 1.00 93.75 88 CYS A CA 1
ATOM 734 C C . CYS A 1 88 ? 5.457 6.024 -11.765 1.00 93.75 88 CYS A C 1
ATOM 736 O O . CYS A 1 88 ? 4.935 5.695 -10.697 1.00 93.75 88 CYS A O 1
ATOM 738 N N . LYS A 1 89 ? 5.283 7.224 -12.329 1.00 91.06 89 LYS A N 1
ATOM 739 C CA . LYS A 1 89 ? 4.441 8.280 -11.764 1.00 91.06 89 LYS A CA 1
ATOM 740 C C . LYS A 1 89 ? 2.952 7.947 -11.867 1.00 91.06 89 LYS A C 1
ATOM 742 O O . LYS A 1 89 ? 2.251 8.021 -10.868 1.00 91.06 89 LYS A O 1
ATOM 747 N N . GLU A 1 90 ? 2.470 7.548 -13.041 1.00 94.81 90 GLU A N 1
ATOM 748 C CA . GLU A 1 90 ? 1.051 7.239 -13.281 1.00 94.81 90 GLU A CA 1
ATOM 749 C C . GLU A 1 90 ? 0.546 6.068 -12.437 1.00 94.81 90 GLU A C 1
ATOM 751 O O . GLU A 1 90 ? -0.612 6.036 -12.024 1.00 94.81 90 GLU A O 1
ATOM 756 N N . ARG A 1 91 ? 1.410 5.082 -12.189 1.00 93.06 91 ARG A N 1
ATOM 757 C CA . ARG A 1 91 ? 1.073 3.890 -11.405 1.00 93.06 91 ARG A CA 1
ATOM 758 C C . ARG A 1 91 ? 1.426 4.025 -9.923 1.00 93.06 91 ARG A C 1
ATOM 760 O O . ARG A 1 91 ? 1.260 3.047 -9.195 1.00 93.06 91 ARG A O 1
ATOM 767 N N . CYS A 1 92 ? 1.925 5.186 -9.490 1.00 90.94 92 CYS A N 1
ATOM 768 C CA . CYS A 1 92 ? 2.402 5.430 -8.126 1.00 90.94 92 CYS A CA 1
ATOM 769 C C . CYS A 1 92 ? 3.365 4.331 -7.633 1.00 90.94 92 CYS A C 1
ATOM 771 O O . CYS A 1 92 ? 3.265 3.849 -6.506 1.00 90.94 92 CYS A O 1
ATOM 773 N N . ILE A 1 93 ? 4.295 3.881 -8.486 1.00 91.62 93 ILE A N 1
ATOM 774 C CA . ILE A 1 93 ? 5.163 2.726 -8.185 1.00 91.62 93 ILE A CA 1
ATOM 775 C C . ILE A 1 93 ? 6.027 2.981 -6.946 1.00 91.62 93 ILE A C 1
ATOM 777 O O . ILE A 1 93 ? 6.197 2.078 -6.131 1.00 91.62 93 ILE A O 1
ATOM 781 N N . SER A 1 94 ? 6.541 4.203 -6.780 1.00 88.25 94 SER A N 1
ATOM 782 C CA . SER A 1 94 ? 7.389 4.567 -5.635 1.00 88.25 94 SER A CA 1
ATOM 783 C C . SER A 1 94 ? 6.640 4.415 -4.302 1.00 88.25 94 SER A C 1
ATOM 785 O O . SER A 1 94 ? 7.153 3.798 -3.364 1.00 88.25 94 SER A O 1
ATOM 787 N N . GLU A 1 95 ? 5.380 4.860 -4.255 1.00 86.56 95 GLU A N 1
ATOM 788 C CA . GLU A 1 95 ? 4.492 4.706 -3.096 1.00 86.56 95 GLU A CA 1
ATOM 789 C C . GLU A 1 95 ? 4.208 3.226 -2.824 1.00 86.56 95 GLU A C 1
ATOM 791 O O . GLU A 1 95 ? 4.444 2.747 -1.719 1.00 86.56 95 GLU A O 1
ATOM 796 N N . ARG A 1 96 ? 3.816 2.454 -3.848 1.00 89.50 96 ARG A N 1
ATOM 797 C CA . ARG A 1 96 ? 3.519 1.015 -3.706 1.00 89.50 96 ARG A CA 1
ATOM 798 C C . ARG A 1 96 ? 4.714 0.190 -3.236 1.00 89.50 96 ARG A C 1
ATOM 800 O O . ARG A 1 96 ? 4.556 -0.744 -2.452 1.00 89.50 96 ARG A O 1
ATOM 807 N N . LEU A 1 97 ? 5.916 0.506 -3.714 1.00 89.88 97 LEU A N 1
ATOM 808 C CA . LEU A 1 97 ? 7.138 -0.168 -3.274 1.00 89.88 97 LEU A CA 1
ATOM 809 C C . LEU A 1 97 ? 7.496 0.191 -1.828 1.00 89.88 97 LEU A C 1
ATOM 811 O O . LEU A 1 97 ? 7.987 -0.674 -1.099 1.00 89.88 97 LEU A O 1
ATOM 815 N N . SER A 1 98 ? 7.223 1.430 -1.419 1.00 85.56 98 SER A N 1
ATOM 816 C CA . SER A 1 98 ? 7.408 1.894 -0.040 1.00 85.56 98 SER A CA 1
ATOM 817 C C . SER A 1 98 ? 6.397 1.243 0.910 1.00 85.56 98 SER A C 1
ATOM 819 O O . SER A 1 98 ? 6.801 0.690 1.932 1.00 85.56 98 SER A O 1
ATOM 821 N N . GLU A 1 99 ? 5.117 1.190 0.527 1.00 86.25 99 GLU A N 1
ATOM 822 C CA . GLU A 1 99 ? 4.060 0.451 1.237 1.00 86.25 99 GLU A CA 1
ATOM 823 C C . GLU A 1 99 ? 4.442 -1.023 1.409 1.00 86.25 99 GLU A C 1
ATOM 825 O O . GLU A 1 99 ? 4.337 -1.584 2.497 1.00 86.25 99 GLU A O 1
ATOM 830 N N . LEU A 1 100 ? 4.951 -1.662 0.351 1.00 85.81 100 LEU A N 1
ATOM 831 C CA . LEU A 1 100 ? 5.404 -3.048 0.418 1.00 85.81 100 LEU A CA 1
ATOM 832 C C . LEU A 1 100 ? 6.554 -3.233 1.420 1.00 85.81 100 LEU A C 1
ATOM 834 O O . LEU A 1 100 ? 6.579 -4.223 2.150 1.00 85.81 100 LEU A O 1
ATOM 838 N N . ASP A 1 101 ? 7.522 -2.315 1.457 1.00 83.50 101 ASP A N 1
ATOM 839 C CA . ASP A 1 101 ? 8.603 -2.355 2.448 1.00 83.50 101 ASP A CA 1
ATOM 840 C C . ASP A 1 101 ? 8.087 -2.171 3.874 1.00 83.50 101 ASP A C 1
ATOM 842 O O . ASP A 1 101 ? 8.558 -2.856 4.786 1.00 83.50 101 ASP A O 1
ATOM 846 N N . GLN A 1 102 ? 7.112 -1.287 4.066 1.00 83.62 102 GLN A N 1
ATOM 847 C CA . GLN A 1 102 ? 6.454 -1.100 5.350 1.00 83.62 102 GLN A CA 1
ATOM 848 C C . GLN A 1 102 ? 5.734 -2.380 5.792 1.00 83.62 102 GLN A C 1
ATOM 850 O O . GLN A 1 102 ? 6.020 -2.883 6.878 1.00 83.62 102 GLN A O 1
ATOM 855 N N . LEU A 1 103 ? 4.912 -2.978 4.927 1.00 83.38 103 LEU A N 1
ATOM 856 C CA . LEU A 1 103 ? 4.194 -4.222 5.222 1.00 83.38 103 LEU A CA 1
ATOM 857 C C . LEU A 1 103 ? 5.147 -5.366 5.595 1.00 83.38 103 LEU A C 1
ATOM 859 O O . LEU A 1 103 ? 4.888 -6.111 6.536 1.00 83.38 103 LEU A O 1
ATOM 863 N N . ILE A 1 104 ? 6.289 -5.493 4.908 1.00 82.69 104 ILE A N 1
ATOM 864 C CA . ILE A 1 104 ? 7.312 -6.497 5.247 1.00 82.69 104 ILE A CA 1
ATOM 865 C C . ILE A 1 104 ? 7.932 -6.221 6.627 1.00 82.69 104 ILE A C 1
ATOM 867 O O . ILE A 1 104 ? 8.238 -7.158 7.365 1.00 82.69 104 ILE A O 1
ATOM 871 N N . ARG A 1 105 ? 8.140 -4.953 7.003 1.00 81.12 105 ARG A N 1
ATOM 872 C CA . ARG A 1 105 ? 8.691 -4.584 8.321 1.00 81.12 105 ARG A CA 1
ATOM 873 C C . ARG A 1 105 ? 7.694 -4.803 9.455 1.00 81.12 105 ARG A C 1
ATOM 875 O O . ARG A 1 105 ? 8.123 -5.186 10.544 1.00 81.12 105 ARG A O 1
ATOM 882 N N . GLU A 1 106 ? 6.414 -4.569 9.195 1.00 81.88 106 GLU A N 1
ATOM 883 C CA . GLU A 1 106 ? 5.314 -4.734 10.150 1.00 81.88 106 GLU A CA 1
ATOM 884 C C . GLU A 1 106 ? 4.948 -6.202 10.393 1.00 81.88 106 GLU A C 1
ATOM 886 O O . GLU A 1 106 ? 4.334 -6.517 11.412 1.00 81.88 106 GLU A O 1
ATOM 891 N N . GLN A 1 107 ? 5.366 -7.125 9.518 1.00 81.81 107 GLN A N 1
ATOM 892 C CA . GLN A 1 107 ? 5.132 -8.551 9.737 1.00 81.81 107 GLN A CA 1
ATOM 893 C C . GLN A 1 107 ? 5.745 -9.029 11.063 1.00 81.81 107 GLN A C 1
ATOM 895 O O . GLN A 1 107 ? 6.953 -8.842 11.282 1.00 81.81 107 GLN A O 1
ATOM 900 N N . PRO A 1 108 ? 4.949 -9.698 11.921 1.00 80.94 108 PRO A N 1
ATOM 901 C CA . PRO A 1 108 ? 5.413 -10.183 13.210 1.00 80.94 108 PRO A CA 1
ATOM 902 C C . PRO A 1 108 ? 6.492 -11.251 13.026 1.00 80.94 108 PRO A C 1
ATOM 904 O O . PRO A 1 108 ? 6.446 -12.060 12.097 1.00 80.94 108 PRO A O 1
ATOM 907 N N . ILE A 1 109 ? 7.473 -11.260 13.923 1.00 83.25 109 ILE A N 1
ATOM 908 C CA . ILE A 1 109 ? 8.504 -12.300 13.967 1.00 83.25 109 ILE A CA 1
ATOM 909 C C . ILE A 1 109 ? 7.893 -13.534 14.633 1.00 83.25 109 ILE A C 1
ATOM 911 O O . ILE A 1 109 ? 7.248 -13.421 15.677 1.00 83.25 109 ILE A O 1
ATOM 915 N N . LEU A 1 110 ? 8.061 -14.707 14.018 1.00 78.94 110 LEU A N 1
ATOM 916 C CA . LEU A 1 110 ? 7.493 -15.943 14.552 1.00 78.94 110 LEU A CA 1
ATOM 917 C C . LEU A 1 110 ? 8.163 -16.312 15.887 1.00 78.94 110 LEU A C 1
ATOM 919 O O . LEU A 1 110 ? 9.393 -16.230 15.986 1.00 78.94 110 LEU A O 1
ATOM 923 N N . PRO A 1 111 ? 7.402 -16.771 16.900 1.00 71.62 111 PRO A N 1
ATOM 924 C CA . PRO A 1 111 ? 7.992 -17.268 18.135 1.00 71.62 111 PRO A CA 1
ATOM 925 C C . PRO A 1 111 ? 8.961 -18.409 17.799 1.00 71.62 111 PRO A C 1
ATOM 927 O O . PRO A 1 111 ? 8.574 -19.349 17.112 1.00 71.62 111 PRO A O 1
ATOM 930 N N . GLN A 1 112 ? 10.204 -18.327 18.286 1.00 79.62 112 GLN A N 1
ATOM 931 C CA . GLN A 1 112 ? 11.285 -19.308 18.062 1.00 79.62 112 GLN A CA 1
ATOM 932 C C . GLN A 1 112 ? 11.982 -19.276 16.688 1.00 79.62 112 GLN A C 1
ATOM 934 O O . GLN A 1 112 ? 12.774 -20.170 16.393 1.00 79.62 112 GLN A O 1
ATOM 939 N N . SER A 1 113 ? 11.777 -18.247 15.860 1.00 76.00 113 SER A N 1
ATOM 940 C CA . SER A 1 113 ? 12.582 -18.066 14.643 1.00 76.00 113 SER A CA 1
ATOM 941 C C . SER A 1 113 ? 12.983 -16.607 14.425 1.00 76.00 113 SER A C 1
ATOM 943 O O . SER A 1 113 ? 12.313 -15.693 14.892 1.00 76.00 113 SER A O 1
ATOM 945 N N . THR A 1 114 ? 14.060 -16.372 13.676 1.00 78.38 114 THR A N 1
ATOM 946 C CA . THR A 1 114 ? 14.406 -15.039 13.149 1.00 78.38 114 THR A CA 1
ATOM 947 C C . THR A 1 114 ? 13.570 -14.655 11.925 1.00 78.38 114 THR A C 1
ATOM 949 O O . THR A 1 114 ? 13.662 -13.526 11.442 1.00 78.38 114 THR A O 1
ATOM 952 N N . ASN A 1 115 ? 12.751 -15.578 11.415 1.00 77.12 115 ASN A N 1
ATOM 953 C CA . ASN A 1 115 ? 11.930 -15.376 10.236 1.00 77.12 115 ASN A CA 1
ATOM 954 C C . ASN A 1 115 ? 10.616 -14.674 10.595 1.00 77.12 115 ASN A C 1
ATOM 956 O O . ASN A 1 115 ? 9.990 -14.921 11.632 1.00 77.12 115 ASN A O 1
ATOM 960 N N . ARG A 1 116 ? 10.194 -13.790 9.693 1.00 79.06 116 ARG A N 1
ATOM 961 C CA . ARG A 1 116 ? 8.904 -13.106 9.767 1.00 79.06 116 ARG A CA 1
ATOM 962 C C . ARG A 1 116 ? 7.782 -14.050 9.358 1.00 79.06 116 ARG A C 1
ATOM 964 O O . ARG A 1 116 ? 7.994 -14.958 8.554 1.00 79.06 116 ARG A O 1
ATOM 971 N N . CYS A 1 117 ? 6.599 -13.828 9.920 1.00 74.19 117 CYS A N 1
ATOM 972 C CA . CYS A 1 117 ? 5.395 -14.542 9.530 1.00 74.19 117 CYS A CA 1
ATOM 973 C C . CYS A 1 117 ? 5.128 -14.276 8.040 1.00 74.19 117 CYS A C 1
ATOM 975 O O . CYS A 1 117 ? 5.015 -13.108 7.659 1.00 74.19 117 CYS A O 1
ATOM 977 N N . PRO A 1 118 ? 5.063 -15.315 7.190 1.00 72.94 118 PRO A N 1
ATOM 978 C CA . PRO A 1 118 ? 4.809 -15.119 5.774 1.00 72.94 118 PRO A CA 1
ATOM 979 C C . PRO A 1 118 ? 3.436 -14.459 5.578 1.00 72.94 118 PRO A C 1
ATOM 981 O O . PRO A 1 118 ? 2.506 -14.744 6.340 1.00 72.94 118 PRO A O 1
ATOM 984 N N . PRO A 1 119 ? 3.275 -13.597 4.559 1.00 68.88 119 PRO A N 1
ATOM 985 C CA . PRO A 1 119 ? 1.968 -13.046 4.236 1.00 68.88 119 PRO A CA 1
ATOM 986 C C . PRO A 1 119 ? 1.016 -14.208 3.936 1.00 68.88 119 PRO A C 1
ATOM 988 O O . PRO A 1 119 ? 1.309 -15.052 3.088 1.00 68.88 119 PRO A O 1
ATOM 991 N N . GLN A 1 120 ? -0.096 -14.286 4.671 1.00 67.88 120 GLN A N 1
ATOM 992 C CA . GLN A 1 120 ? -1.052 -15.372 4.493 1.00 67.88 120 GLN A CA 1
ATOM 993 C C . GLN A 1 120 ? -1.661 -15.298 3.091 1.00 67.88 120 GLN A C 1
ATOM 995 O O . GLN A 1 120 ? -2.225 -14.280 2.687 1.00 67.88 120 GLN A O 1
ATOM 1000 N N . ALA A 1 121 ? -1.530 -16.391 2.340 1.00 58.34 121 ALA A N 1
ATOM 1001 C CA . ALA A 1 121 ? -2.163 -16.535 1.044 1.00 58.34 121 ALA A CA 1
ATOM 1002 C C . ALA A 1 121 ? -3.678 -16.666 1.245 1.00 58.34 121 ALA A C 1
ATOM 1004 O O . ALA A 1 121 ? -4.136 -17.627 1.851 1.00 58.34 121 ALA A O 1
ATOM 1005 N N . SER A 1 122 ? -4.428 -15.691 0.726 1.00 63.28 122 SER A N 1
ATOM 1006 C CA . SER A 1 122 ? -5.890 -15.707 0.605 1.00 63.28 122 SER A CA 1
ATOM 1007 C C . SER A 1 122 ? -6.636 -16.130 1.878 1.00 63.28 122 SER A C 1
ATOM 1009 O O . SER A 1 122 ? -7.146 -17.244 1.975 1.00 63.28 122 SER A O 1
ATOM 1011 N N . ILE A 1 123 ? 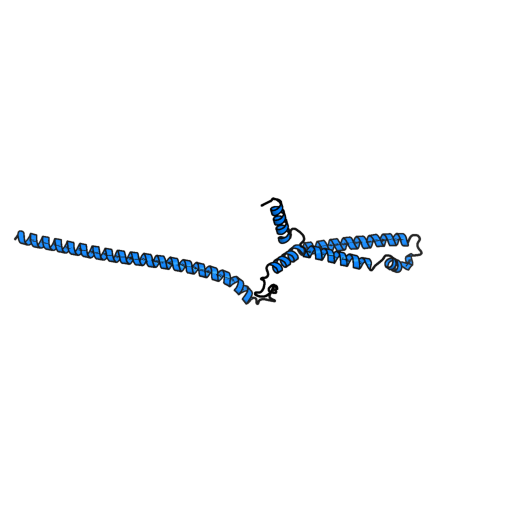-6.777 -15.202 2.826 1.00 70.62 123 ILE A N 1
ATOM 1012 C CA . ILE A 1 123 ? -7.728 -15.355 3.933 1.00 70.62 123 ILE A CA 1
ATOM 1013 C C . ILE A 1 123 ? -9.149 -15.425 3.334 1.00 70.62 123 ILE A C 1
ATOM 1015 O O . ILE A 1 123 ? -9.504 -14.541 2.545 1.00 70.62 123 ILE A O 1
ATOM 1019 N N . PRO A 1 124 ? -9.973 -16.435 3.669 1.00 82.12 124 PRO A N 1
ATOM 1020 C CA . PRO A 1 124 ? -11.358 -16.509 3.219 1.00 82.12 124 PRO A CA 1
ATOM 1021 C C . PRO A 1 124 ? -12.123 -15.214 3.553 1.00 82.12 124 PRO A C 1
ATOM 1023 O O . PRO A 1 124 ? -11.946 -14.679 4.651 1.00 82.12 124 PRO A O 1
ATOM 1026 N N . PRO A 1 125 ? -13.030 -14.722 2.686 1.00 81.50 125 PRO A N 1
ATOM 1027 C CA . PRO A 1 125 ? -13.775 -13.480 2.940 1.00 81.50 125 PRO A CA 1
ATOM 1028 C C . PRO A 1 125 ? -14.500 -13.454 4.296 1.00 81.50 125 PRO A C 1
ATOM 1030 O O . PRO A 1 125 ? -14.586 -12.417 4.958 1.00 81.50 125 PRO A O 1
ATOM 1033 N N . ASN A 1 126 ? -14.976 -14.620 4.745 1.00 85.69 126 ASN A N 1
ATOM 1034 C CA . ASN A 1 126 ? -15.624 -14.781 6.045 1.00 85.69 126 ASN A CA 1
ATOM 1035 C C . ASN A 1 126 ? -14.663 -14.508 7.212 1.00 85.69 126 ASN A C 1
ATOM 1037 O O . ASN A 1 126 ? -15.048 -13.851 8.174 1.00 85.69 126 ASN A O 1
ATOM 1041 N N . GLU A 1 127 ? -13.415 -14.969 7.125 1.00 83.12 127 GLU A N 1
ATOM 1042 C CA . GLU A 1 127 ? -12.397 -14.762 8.162 1.00 83.12 127 GLU A CA 1
ATOM 1043 C C . GLU A 1 127 ? -11.869 -13.324 8.175 1.00 83.12 127 GLU A C 1
ATOM 1045 O O . GLU A 1 127 ? -11.616 -12.776 9.249 1.00 83.12 127 GLU A O 1
ATOM 1050 N N . GLN A 1 128 ? -11.773 -12.671 7.011 1.00 80.06 128 GLN A N 1
ATOM 1051 C CA . GLN A 1 128 ? -11.455 -11.239 6.935 1.00 80.06 128 GLN A CA 1
ATOM 1052 C C . GLN A 1 128 ? -12.526 -10.396 7.631 1.00 80.06 128 GLN A C 1
ATOM 1054 O O . GLN A 1 128 ? -12.211 -9.559 8.478 1.00 80.06 128 GLN A O 1
ATOM 1059 N N . THR A 1 129 ? -13.797 -10.666 7.316 1.00 82.69 129 THR A N 1
ATOM 1060 C CA . THR A 1 129 ? -14.938 -9.981 7.937 1.00 82.69 129 THR A CA 1
ATOM 1061 C C . THR A 1 129 ? -14.955 -10.234 9.440 1.00 82.69 129 THR A C 1
ATOM 1063 O O . THR A 1 129 ? -15.097 -9.304 10.229 1.00 82.69 129 THR A O 1
ATOM 1066 N N . LEU A 1 130 ? -14.754 -11.487 9.854 1.00 87.19 130 LEU A N 1
ATOM 1067 C CA . LEU A 1 130 ? -14.728 -11.855 11.262 1.00 87.19 130 LEU A CA 1
ATOM 1068 C C . LEU A 1 130 ? -13.601 -11.135 12.013 1.00 87.19 130 LEU A C 1
ATOM 1070 O O . LEU A 1 130 ? -13.848 -10.603 13.090 1.00 87.19 130 LEU A O 1
ATOM 1074 N N . SER A 1 131 ? -12.399 -11.064 11.436 1.00 82.12 131 SER A N 1
ATOM 1075 C CA . SER A 1 131 ? -11.244 -10.411 12.067 1.00 82.12 131 SER A CA 1
ATOM 1076 C C . SER A 1 131 ? -11.487 -8.919 12.308 1.00 82.12 131 SER A C 1
ATOM 1078 O O . SER A 1 131 ? -11.165 -8.414 13.379 1.00 82.12 131 SER A O 1
ATOM 1080 N N . GLN A 1 132 ? -12.125 -8.227 11.359 1.00 82.31 132 GLN A N 1
ATOM 1081 C CA . GLN A 1 132 ? -12.503 -6.815 11.510 1.00 82.31 132 GLN A CA 1
ATOM 1082 C C . GLN A 1 132 ? -13.640 -6.618 12.524 1.00 82.31 132 GLN A C 1
ATOM 1084 O O . GLN A 1 132 ? -13.658 -5.653 13.284 1.00 82.31 132 GLN A O 1
ATOM 1089 N N . VAL A 1 133 ? -14.609 -7.535 12.546 1.00 89.19 133 VAL A N 1
ATOM 1090 C CA . VAL A 1 133 ? -15.800 -7.422 13.398 1.00 89.19 133 VAL A CA 1
ATOM 1091 C C . VAL A 1 133 ? -15.509 -7.812 14.849 1.00 89.19 133 VAL A C 1
ATOM 1093 O O . VAL A 1 133 ? -16.118 -7.240 15.752 1.00 89.19 133 VAL A O 1
ATOM 1096 N N . ILE A 1 134 ? -14.596 -8.754 15.104 1.00 93.19 134 ILE A N 1
ATOM 1097 C CA . ILE A 1 134 ? -14.281 -9.232 16.460 1.00 93.19 134 ILE A CA 1
ATOM 1098 C C . ILE A 1 134 ? -13.815 -8.088 17.358 1.00 93.19 134 ILE A C 1
ATOM 1100 O O . ILE A 1 134 ? -14.306 -7.978 18.480 1.00 93.19 134 ILE A O 1
ATOM 1104 N N . GLU A 1 135 ? -12.916 -7.229 16.876 1.00 87.88 135 GLU A N 1
ATOM 1105 C CA . GLU A 1 135 ? -12.392 -6.120 17.677 1.00 87.88 135 GLU A CA 1
ATOM 1106 C C . GLU A 1 135 ? -13.513 -5.150 18.077 1.00 87.88 135 GLU A C 1
ATOM 1108 O O . GLU A 1 135 ? -13.686 -4.840 19.256 1.00 87.88 135 GLU A O 1
ATOM 1113 N N . LEU A 1 136 ? -14.366 -4.777 17.119 1.00 91.31 136 LEU A N 1
ATOM 1114 C CA . LEU A 1 136 ? -15.531 -3.921 17.363 1.00 91.31 136 LEU A CA 1
ATOM 1115 C C . LEU A 1 136 ? -16.527 -4.565 18.338 1.00 91.31 136 LEU A C 1
ATOM 1117 O O . LEU A 1 136 ? -17.083 -3.897 19.210 1.00 91.31 136 LEU A O 1
ATOM 1121 N N . LYS A 1 137 ? -16.761 -5.877 18.219 1.00 93.25 137 LYS A N 1
ATOM 1122 C CA . LYS A 1 137 ? -17.658 -6.612 19.122 1.00 93.25 137 LYS A CA 1
ATOM 1123 C C . LYS A 1 137 ? -17.081 -6.749 20.528 1.00 93.25 137 LYS A C 1
ATOM 1125 O O . LYS A 1 137 ? -17.856 -6.727 21.483 1.00 93.25 137 LYS A O 1
ATOM 1130 N N . LEU A 1 138 ? -15.762 -6.869 20.673 1.00 93.88 138 LEU A N 1
ATOM 1131 C CA . LEU A 1 138 ? -15.093 -6.872 21.975 1.00 93.88 138 LEU A CA 1
ATOM 1132 C C . LEU A 1 138 ? -15.222 -5.512 22.666 1.00 93.88 138 LEU A C 1
ATOM 1134 O O . LEU A 1 138 ? -15.633 -5.475 23.825 1.00 93.88 138 LEU A O 1
ATOM 1138 N N . GLN A 1 139 ? -14.978 -4.417 21.941 1.00 93.50 139 GLN A N 1
ATOM 1139 C CA . GLN A 1 139 ? -15.167 -3.058 22.460 1.00 93.50 139 GLN A CA 1
ATOM 1140 C C . GLN A 1 139 ? -16.621 -2.816 22.896 1.00 93.50 139 GLN A C 1
ATOM 1142 O O . GLN A 1 139 ? -16.878 -2.313 23.990 1.00 93.50 139 GLN A O 1
ATOM 1147 N N . GLU A 1 140 ? -17.593 -3.237 22.082 1.00 94.25 140 GLU A N 1
ATOM 1148 C CA . GLU A 1 140 ? -19.011 -3.081 22.418 1.00 94.25 140 GLU A CA 1
ATOM 1149 C C . GLU A 1 140 ? -19.423 -3.940 23.622 1.00 94.25 140 GLU A C 1
ATOM 1151 O O . GLU A 1 140 ? -20.176 -3.487 24.487 1.00 94.25 140 GLU A O 1
ATOM 1156 N N . LYS A 1 141 ? -18.897 -5.166 23.728 1.00 96.44 141 LYS A N 1
ATOM 1157 C CA . LYS A 1 141 ? -19.106 -6.026 24.899 1.00 96.44 141 LYS A CA 1
ATOM 1158 C C . LYS A 1 141 ? -18.580 -5.361 26.170 1.00 96.44 141 LYS A C 1
ATOM 1160 O O . LYS A 1 141 ? -19.260 -5.395 27.193 1.00 96.44 141 LYS A O 1
ATOM 1165 N N . GLU A 1 142 ? -17.391 -4.771 26.119 1.00 96.50 142 GLU A N 1
ATOM 1166 C CA . GLU A 1 142 ? -16.790 -4.082 27.261 1.00 96.50 142 GLU A CA 1
ATOM 1167 C C . GLU A 1 142 ? -17.618 -2.858 27.674 1.00 96.50 142 GLU A C 1
ATOM 1169 O O . GLU A 1 142 ? -17.957 -2.702 28.852 1.00 96.50 142 GLU A O 1
ATOM 1174 N N . ARG A 1 143 ? -18.064 -2.059 26.696 1.00 97.44 143 ARG A N 1
ATOM 1175 C CA . ARG A 1 143 ? -18.968 -0.921 26.914 1.00 97.44 143 ARG A CA 1
ATOM 1176 C C . ARG A 1 143 ? -20.272 -1.345 27.594 1.00 97.44 143 ARG A C 1
ATOM 1178 O O . ARG A 1 143 ? -20.660 -0.757 28.603 1.00 97.44 143 ARG A O 1
ATOM 1185 N N . LEU A 1 144 ? -20.942 -2.375 27.071 1.00 97.31 144 LEU A N 1
ATOM 1186 C CA . LEU A 1 144 ? -22.191 -2.896 27.637 1.00 97.31 144 LEU A CA 1
ATOM 1187 C C . LEU A 1 144 ? -21.987 -3.488 29.033 1.00 97.31 144 LEU A C 1
ATOM 1189 O O . LEU A 1 144 ? -22.822 -3.279 29.912 1.00 97.31 144 LEU A O 1
ATOM 1193 N N . SER A 1 145 ? -20.869 -4.179 29.260 1.00 97.19 145 SER A N 1
ATOM 1194 C CA . SER A 1 145 ? -20.517 -4.711 30.576 1.00 97.19 145 SER A CA 1
ATOM 1195 C C . SER A 1 145 ? -20.340 -3.590 31.602 1.00 97.19 145 SER A C 1
ATOM 1197 O O . SER A 1 145 ? -20.833 -3.707 32.720 1.00 97.19 145 SER A O 1
ATOM 1199 N N . SER A 1 146 ? -19.693 -2.486 31.224 1.00 97.19 146 SER A N 1
ATOM 1200 C CA . SER A 1 146 ? -19.543 -1.311 32.090 1.00 97.19 146 SER A CA 1
ATOM 1201 C C . SER A 1 146 ? -20.897 -0.682 32.443 1.00 97.19 146 SER A C 1
ATOM 1203 O O . SER A 1 146 ? -21.193 -0.450 33.615 1.00 97.19 146 SER A O 1
ATOM 1205 N N . ILE A 1 147 ? -21.778 -0.504 31.450 1.00 97.50 147 ILE A N 1
ATOM 1206 C CA . ILE A 1 147 ? -23.143 0.008 31.670 1.00 97.50 147 ILE A CA 1
ATOM 1207 C C . ILE A 1 147 ? -23.922 -0.898 32.623 1.00 97.50 147 ILE A C 1
ATOM 1209 O O . ILE A 1 147 ? -24.554 -0.409 33.556 1.00 97.50 147 ILE A O 1
ATOM 1213 N N . TYR A 1 148 ? -23.857 -2.212 32.410 1.00 97.19 148 TYR A N 1
ATOM 1214 C CA . TYR A 1 148 ? -24.533 -3.181 33.264 1.00 97.19 148 TYR A CA 1
ATOM 1215 C C . TYR A 1 148 ? -24.050 -3.100 34.718 1.00 97.19 148 TYR A C 1
ATOM 1217 O O . TYR A 1 148 ? -24.873 -3.074 35.630 1.00 97.19 148 TYR A O 1
ATOM 1225 N N . GLN A 1 149 ? -22.736 -3.012 34.943 1.00 97.56 149 GLN A N 1
ATOM 1226 C CA . GLN A 1 149 ? -22.172 -2.897 36.292 1.00 97.56 149 GLN A CA 1
ATOM 1227 C C . GLN A 1 149 ? -22.608 -1.605 36.994 1.00 97.56 149 GLN A C 1
ATOM 1229 O O . GLN A 1 149 ? -22.965 -1.644 38.171 1.00 97.56 149 GLN A O 1
ATOM 1234 N N . ASN A 1 150 ? -22.654 -0.483 36.271 1.00 97.31 150 ASN A N 1
ATOM 1235 C CA . ASN A 1 150 ? -23.152 0.781 36.816 1.00 97.31 150 ASN A CA 1
ATOM 1236 C C . ASN A 1 150 ? -24.632 0.675 37.209 1.00 97.31 150 ASN A C 1
ATOM 1238 O O . ASN A 1 150 ? -25.002 1.026 38.326 1.00 97.31 150 ASN A O 1
ATOM 1242 N N . LEU A 1 151 ? -25.463 0.103 36.332 1.00 96.69 151 LEU A N 1
ATOM 1243 C CA . LEU A 1 151 ? -26.891 -0.077 36.598 1.00 96.69 151 LEU A CA 1
ATOM 1244 C C . LEU A 1 151 ? -27.138 -1.004 37.799 1.00 96.69 151 LEU A C 1
ATOM 1246 O O . LEU A 1 151 ? -28.032 -0.762 38.608 1.00 96.69 151 LEU A O 1
ATOM 1250 N N . LEU A 1 152 ? -26.330 -2.059 37.934 1.00 97.25 152 LEU A N 1
ATOM 1251 C CA . LEU A 1 152 ? -26.375 -2.976 39.070 1.00 97.25 152 LEU A CA 1
ATOM 1252 C C . LEU A 1 152 ? -26.007 -2.258 40.378 1.00 97.25 152 LEU A C 1
ATOM 1254 O O . LEU A 1 152 ? -26.654 -2.468 41.406 1.00 97.25 152 LEU A O 1
ATOM 1258 N N . ALA A 1 153 ? -24.979 -1.407 40.351 1.00 97.25 153 ALA A N 1
ATOM 1259 C CA . ALA A 1 153 ? -24.572 -0.611 41.504 1.00 97.25 153 ALA A CA 1
ATOM 1260 C C . ALA A 1 153 ? -25.679 0.366 41.934 1.00 97.25 153 ALA A C 1
ATOM 1262 O O . ALA A 1 153 ? -26.011 0.422 43.122 1.00 97.25 153 ALA A O 1
ATOM 1263 N N . ASP A 1 154 ? -26.304 1.055 40.977 1.00 96.94 154 ASP A N 1
ATOM 1264 C CA . ASP A 1 154 ? -27.421 1.971 41.223 1.00 96.94 154 ASP A CA 1
ATOM 1265 C C . ASP A 1 154 ? -28.645 1.239 41.776 1.00 96.94 154 ASP A C 1
ATOM 1267 O O . ASP A 1 154 ? -29.220 1.660 42.781 1.00 96.94 154 ASP A O 1
ATOM 1271 N N . HIS A 1 155 ? -29.005 0.093 41.189 1.00 95.69 155 HIS A N 1
ATOM 1272 C CA . HIS A 1 155 ? -30.088 -0.748 41.693 1.00 95.69 155 HIS A CA 1
ATOM 1273 C C . HIS A 1 155 ? -29.834 -1.170 43.146 1.00 95.69 155 HIS A C 1
ATOM 1275 O O . HIS A 1 155 ? -30.706 -1.033 44.003 1.00 95.69 155 HIS A O 1
ATOM 1281 N N . ASN A 1 156 ? -28.620 -1.634 43.455 1.00 96.50 156 ASN A N 1
ATOM 1282 C CA . ASN A 1 156 ? -28.249 -2.027 44.813 1.00 96.50 156 ASN A CA 1
ATOM 1283 C C . ASN A 1 156 ? -28.290 -0.849 45.797 1.00 96.50 156 ASN A C 1
ATOM 1285 O O . ASN A 1 156 ? -28.640 -1.038 46.964 1.00 96.50 156 ASN A O 1
ATOM 1289 N N . LYS A 1 157 ? -27.940 0.362 45.350 1.00 97.00 157 LYS A N 1
ATOM 1290 C CA . LYS A 1 157 ? -28.034 1.581 46.160 1.00 97.00 157 LYS A CA 1
ATOM 1291 C C . LYS A 1 157 ? -29.492 1.945 46.447 1.00 97.00 157 LYS A C 1
ATOM 1293 O O . LYS A 1 157 ? -29.853 2.092 47.612 1.00 97.00 157 LYS A O 1
ATOM 1298 N N . LEU A 1 158 ? -30.331 2.001 45.414 1.00 96.25 158 LEU A N 1
ATOM 1299 C CA . LEU A 1 158 ? -31.761 2.296 45.546 1.00 96.25 158 LEU A CA 1
ATOM 1300 C C . LEU A 1 158 ? -32.469 1.264 46.425 1.00 96.25 158 LEU A C 1
ATOM 1302 O O . LEU A 1 158 ? -33.269 1.618 47.285 1.00 96.25 158 LEU A O 1
ATOM 1306 N N . GLN A 1 159 ? -32.133 -0.018 46.282 1.00 96.88 159 GLN A N 1
ATOM 1307 C CA . GLN A 1 159 ? -32.718 -1.071 47.107 1.00 96.88 159 GLN A CA 1
ATOM 1308 C C . GLN A 1 159 ? -32.351 -0.925 48.593 1.00 96.88 159 GLN A C 1
ATOM 1310 O O . GLN A 1 159 ? -33.162 -1.255 49.460 1.00 96.88 159 GLN A O 1
ATOM 1315 N N . LYS A 1 160 ? -31.151 -0.422 48.911 1.00 96.31 160 LYS A N 1
ATOM 1316 C CA . LYS A 1 160 ? -30.771 -0.085 50.293 1.00 96.31 160 LYS A CA 1
ATOM 1317 C C . LYS A 1 160 ? -31.555 1.118 50.816 1.00 96.31 160 LYS A C 1
ATOM 1319 O O . LYS A 1 160 ? -32.038 1.057 51.941 1.00 96.31 160 LYS A O 1
ATOM 1324 N N . GLU A 1 161 ? -31.708 2.169 50.010 1.00 96.62 161 GLU A N 1
ATOM 1325 C CA . GLU A 1 161 ? -32.504 3.351 50.375 1.00 96.62 161 GLU A CA 1
ATOM 1326 C C . GLU A 1 161 ? -33.972 2.989 50.635 1.00 96.62 161 GLU A C 1
ATOM 1328 O O . GLU A 1 161 ? -34.526 3.400 51.651 1.00 96.62 161 GLU A O 1
ATOM 1333 N N . ILE A 1 162 ? -34.579 2.149 49.788 1.00 95.62 162 ILE A N 1
ATOM 1334 C CA . ILE A 1 162 ? -35.953 1.661 49.983 1.00 95.62 162 ILE A CA 1
ATOM 1335 C C . ILE A 1 162 ? -36.084 0.927 51.321 1.00 95.62 162 ILE A C 1
ATOM 1337 O O . ILE A 1 162 ? -36.980 1.243 52.099 1.00 95.62 162 ILE A O 1
ATOM 1341 N N . LYS A 1 163 ? -35.172 -0.006 51.627 1.00 96.25 163 LYS A N 1
ATOM 1342 C CA . LYS A 1 163 ? -35.203 -0.752 52.897 1.00 96.25 163 LYS A CA 1
ATOM 1343 C C . LYS A 1 163 ? -35.067 0.157 54.117 1.00 96.25 163 LYS A C 1
ATOM 1345 O O . LYS A 1 163 ? -35.728 -0.070 55.128 1.00 96.25 163 LYS A O 1
ATOM 1350 N N . GLU A 1 164 ? -34.218 1.177 54.037 1.00 96.19 164 GLU A N 1
ATOM 1351 C CA . GLU A 1 164 ? -34.050 2.134 55.131 1.00 96.19 164 GLU A CA 1
ATOM 1352 C C . GLU A 1 164 ? -35.296 3.012 55.310 1.00 96.19 164 GLU A C 1
ATOM 1354 O O . GLU A 1 164 ? -35.754 3.207 56.435 1.00 96.19 164 GLU A O 1
ATOM 1359 N N . LEU A 1 165 ? -35.912 3.471 54.217 1.00 95.62 165 LEU A N 1
ATOM 1360 C CA . LEU A 1 165 ? -37.176 4.211 54.268 1.00 95.62 165 LEU A CA 1
ATOM 1361 C C . LEU A 1 165 ? -38.329 3.355 54.813 1.00 95.62 165 LEU A C 1
ATOM 1363 O O . LEU A 1 165 ? -39.141 3.849 55.595 1.00 95.62 165 LEU A O 1
ATOM 1367 N N . GLU A 1 166 ? -38.402 2.071 54.458 1.00 95.62 166 GLU A N 1
ATOM 1368 C CA . GLU A 1 166 ? -39.378 1.131 55.027 1.00 95.62 166 GLU A CA 1
ATOM 1369 C C . GLU A 1 166 ? -39.177 0.938 56.536 1.00 95.62 166 GLU A C 1
ATOM 1371 O O . GLU A 1 166 ? -40.152 0.921 57.298 1.00 95.62 166 GLU A O 1
ATOM 1376 N N . ARG A 1 167 ? -37.919 0.859 56.990 1.00 96.00 167 ARG A N 1
ATOM 1377 C CA . ARG A 1 167 ? -37.575 0.799 58.416 1.00 96.00 167 ARG A CA 1
ATOM 1378 C C . ARG A 1 167 ? -38.039 2.061 59.145 1.00 96.00 167 ARG A C 1
ATOM 1380 O O . ARG A 1 167 ? -38.753 1.955 60.140 1.00 96.00 167 ARG A O 1
ATOM 1387 N N . GLN A 1 168 ? -37.703 3.240 58.619 1.00 95.62 168 GLN A N 1
ATOM 1388 C CA . GLN A 1 168 ? -38.105 4.531 59.192 1.00 95.62 168 GLN A CA 1
ATOM 1389 C C . GLN A 1 168 ? -39.626 4.701 59.222 1.00 95.62 168 GLN A C 1
ATOM 1391 O O . GLN A 1 168 ? -40.181 5.139 60.227 1.00 95.62 168 GLN A O 1
ATOM 1396 N N . LYS A 1 169 ? -40.324 4.306 58.150 1.00 95.25 169 LYS A N 1
ATOM 1397 C CA . LYS A 1 169 ? -41.792 4.298 58.099 1.00 95.25 169 LYS A CA 1
ATOM 1398 C C . LYS A 1 169 ? -42.377 3.468 59.241 1.00 95.25 169 LYS A C 1
ATOM 1400 O O . LYS A 1 169 ? -43.303 3.925 59.905 1.00 95.25 169 LYS A O 1
ATOM 1405 N N . THR A 1 170 ? -41.851 2.265 59.457 1.00 95.75 170 THR A N 1
ATOM 1406 C CA . THR A 1 170 ? -42.329 1.358 60.511 1.00 95.75 170 THR A CA 1
ATOM 1407 C C . THR A 1 170 ? -42.101 1.967 61.897 1.00 95.75 170 THR A C 1
ATOM 1409 O O . THR A 1 170 ? -43.027 2.027 62.699 1.00 95.75 170 THR A O 1
ATOM 1412 N N . GLU A 1 171 ? -40.918 2.538 62.133 1.00 95.31 171 GLU A N 1
ATOM 1413 C CA . GLU A 1 171 ? -40.567 3.214 63.389 1.00 95.31 171 GLU A CA 1
ATOM 1414 C C . GLU A 1 171 ? -41.487 4.412 63.695 1.00 95.31 171 GLU A C 1
ATOM 1416 O O . GLU A 1 171 ? -41.948 4.589 64.826 1.00 95.31 171 GLU A O 1
ATOM 1421 N N . VAL A 1 172 ? -41.823 5.215 62.679 1.00 95.12 172 VAL A N 1
ATOM 1422 C CA . VAL A 1 172 ? -42.768 6.334 62.821 1.00 95.12 172 VAL A CA 1
ATOM 1423 C C . VAL A 1 172 ? -44.182 5.835 63.120 1.00 95.12 172 VAL A C 1
ATOM 1425 O O . VAL A 1 172 ? -44.837 6.391 64.001 1.00 95.12 172 VAL A O 1
ATOM 1428 N N . ILE A 1 173 ? -44.653 4.793 62.425 1.00 95.75 173 ILE A N 1
ATOM 1429 C CA . ILE A 1 173 ? -45.971 4.188 62.675 1.00 95.75 173 ILE A CA 1
ATOM 1430 C C . ILE A 1 173 ? -46.062 3.690 64.120 1.00 95.75 173 ILE A C 1
ATOM 1432 O O . ILE A 1 173 ? -47.037 3.993 64.809 1.00 95.75 173 ILE A O 1
ATOM 1436 N N . ASP A 1 174 ? -45.038 2.992 64.606 1.00 95.12 174 ASP A N 1
ATOM 1437 C CA . ASP A 1 174 ? -45.000 2.484 65.978 1.00 95.12 174 ASP A CA 1
ATOM 1438 C C . ASP A 1 174 ? -44.990 3.619 67.006 1.00 95.12 174 ASP A C 1
ATOM 1440 O O . ASP A 1 174 ? -45.737 3.581 67.986 1.00 95.12 174 ASP A O 1
ATOM 1444 N N . ASN A 1 175 ? -44.214 4.680 66.767 1.00 95.50 175 ASN A N 1
ATOM 1445 C CA . ASN A 1 175 ? -44.184 5.856 67.637 1.00 95.50 175 ASN A CA 1
ATOM 1446 C C . ASN A 1 175 ? -45.547 6.571 67.681 1.00 95.50 175 ASN A C 1
ATOM 1448 O O . ASN A 1 175 ? -46.043 6.905 68.758 1.00 95.50 175 ASN A O 1
ATOM 1452 N N . VAL A 1 176 ? -46.195 6.761 66.527 1.00 95.00 176 VAL A N 1
ATOM 1453 C CA . VAL A 1 176 ? -47.544 7.343 66.446 1.00 95.00 176 VAL A CA 1
ATOM 1454 C C . VAL A 1 176 ? -48.555 6.472 67.190 1.00 95.00 176 VAL A C 1
ATOM 1456 O O . VAL A 1 176 ? -49.306 6.992 68.013 1.00 95.00 176 VAL A O 1
ATOM 1459 N N . ASN A 1 177 ? -48.537 5.155 66.980 1.00 94.38 177 ASN A N 1
ATOM 1460 C CA . ASN A 1 177 ? -49.417 4.221 67.683 1.00 94.38 177 ASN A CA 1
ATOM 1461 C C . ASN A 1 177 ? -49.203 4.260 69.202 1.00 94.38 177 ASN A C 1
ATOM 1463 O O . ASN A 1 177 ? -50.172 4.255 69.962 1.00 94.38 177 ASN A O 1
ATOM 1467 N N . ASN A 1 178 ? -47.953 4.350 69.656 1.00 94.06 178 ASN A N 1
ATOM 1468 C CA . ASN A 1 178 ? -47.633 4.485 71.075 1.00 94.06 178 ASN A CA 1
ATOM 1469 C C . ASN A 1 178 ? -48.152 5.810 71.647 1.00 94.06 178 ASN A C 1
ATOM 1471 O O . ASN A 1 178 ? -48.769 5.809 72.709 1.00 94.06 178 ASN A O 1
ATOM 1475 N N . LYS A 1 179 ? -47.995 6.928 70.928 1.00 93.62 179 LYS A N 1
ATOM 1476 C CA . LYS A 1 179 ? -48.563 8.222 71.340 1.00 93.62 179 LYS A CA 1
ATOM 1477 C C . LYS A 1 179 ? -50.090 8.199 71.389 1.00 93.62 179 LYS A C 1
ATOM 1479 O O . LYS A 1 179 ? -50.655 8.717 72.347 1.00 93.62 179 LYS A O 1
ATOM 1484 N N . ILE A 1 180 ? -50.755 7.580 70.410 1.00 94.25 180 ILE A N 1
ATOM 1485 C CA . ILE A 1 180 ? -52.217 7.408 70.403 1.00 94.25 180 ILE A CA 1
ATOM 1486 C C . ILE A 1 180 ? -52.665 6.615 71.633 1.00 94.25 180 ILE A C 1
ATOM 1488 O O . ILE A 1 180 ? -53.612 7.025 72.303 1.00 94.25 180 ILE A O 1
ATOM 1492 N N . LYS A 1 181 ? -51.973 5.519 71.972 1.00 92.25 181 LYS A N 1
ATOM 1493 C CA . LYS A 1 181 ? -52.255 4.739 73.188 1.00 92.25 181 LYS A CA 1
ATOM 1494 C C . LYS A 1 181 ? -52.089 5.580 74.453 1.00 92.25 181 LYS A C 1
ATOM 1496 O O . LYS A 1 181 ? -52.994 5.593 75.280 1.00 92.25 181 LYS A O 1
ATOM 1501 N N . SER A 1 182 ? -50.993 6.331 74.576 1.00 91.94 182 SER A N 1
ATOM 1502 C CA . SER A 1 182 ? -50.764 7.212 75.728 1.00 91.94 182 SER A CA 1
ATOM 1503 C C . SER A 1 182 ? -51.843 8.290 75.859 1.00 91.94 182 SER A C 1
ATOM 1505 O O . SER A 1 182 ? -52.378 8.497 76.944 1.00 91.94 182 SER A O 1
ATOM 1507 N N . VAL A 1 183 ? -52.223 8.948 74.759 1.00 92.06 183 VAL A N 1
ATOM 1508 C CA . VAL A 1 183 ? -53.316 9.937 74.763 1.00 92.06 183 VAL A CA 1
ATOM 1509 C C . VAL A 1 183 ? -54.643 9.283 75.144 1.00 92.06 183 VAL A C 1
ATOM 1511 O O . VAL A 1 183 ? -55.366 9.832 75.969 1.00 92.06 183 VAL A O 1
ATOM 1514 N N . SER A 1 184 ? -54.937 8.095 74.611 1.00 90.69 184 SER A N 1
ATOM 1515 C CA . SER A 1 184 ? -56.152 7.345 74.956 1.00 90.69 184 SER A CA 1
ATOM 1516 C C . SER A 1 184 ? -56.201 7.030 76.453 1.00 90.69 184 SER A C 1
ATOM 1518 O O . SER A 1 184 ? -57.216 7.292 77.090 1.00 90.69 184 SER A O 1
ATOM 1520 N N . SER A 1 185 ? -55.083 6.588 77.043 1.00 88.69 185 SER A N 1
ATOM 1521 C CA . SER A 1 185 ? -55.007 6.354 78.491 1.00 88.69 185 SER A CA 1
ATOM 1522 C C . SER A 1 185 ? -55.171 7.632 79.317 1.00 88.69 185 SER A C 1
ATOM 1524 O O . SER A 1 185 ? -55.831 7.606 80.352 1.00 88.69 185 SER A O 1
ATOM 1526 N N . ILE A 1 186 ? -54.629 8.770 78.862 1.00 89.12 186 ILE A N 1
ATOM 1527 C CA . ILE A 1 186 ? -54.811 10.058 79.547 1.00 89.12 186 ILE A CA 1
ATOM 1528 C C . ILE A 1 186 ? -56.288 10.455 79.521 1.00 89.12 186 ILE A C 1
ATOM 1530 O O . ILE A 1 186 ? -56.825 10.816 80.561 1.00 89.12 186 ILE A O 1
ATOM 1534 N N . ILE A 1 187 ? -56.956 10.335 78.369 1.00 88.38 187 ILE A N 1
ATOM 1535 C CA . ILE A 1 187 ? -58.389 10.633 78.230 1.00 88.38 187 ILE A CA 1
ATOM 1536 C C . ILE A 1 187 ? -59.224 9.741 79.154 1.00 88.38 187 ILE A C 1
ATOM 1538 O O . ILE A 1 187 ? -60.109 10.247 79.840 1.00 88.38 187 ILE A O 1
ATOM 1542 N N . GLU A 1 188 ? -58.947 8.435 79.200 1.00 85.12 188 GLU A N 1
ATOM 1543 C CA . GLU A 1 188 ? -59.627 7.515 80.121 1.00 85.12 188 GLU A CA 1
ATOM 1544 C C . GLU A 1 188 ? -59.427 7.934 81.582 1.00 85.12 188 GLU A C 1
ATOM 1546 O O . GLU A 1 188 ? -60.397 8.010 82.333 1.00 85.12 188 GLU A O 1
ATOM 1551 N N . THR A 1 189 ? -58.200 8.300 81.959 1.00 82.19 189 THR A N 1
ATOM 1552 C CA . THR A 1 189 ? -57.874 8.748 83.322 1.00 82.19 189 THR A CA 1
ATOM 1553 C C . THR A 1 189 ? -58.570 10.072 83.669 1.00 82.19 189 THR A C 1
ATOM 1555 O O . THR A 1 189 ? -59.132 10.215 84.754 1.00 82.19 189 THR A O 1
ATOM 1558 N N . SER A 1 190 ? -58.600 11.038 82.747 1.00 80.00 190 SER A N 1
ATOM 1559 C CA . SER A 1 190 ? -59.332 12.300 82.924 1.00 80.00 190 SER A CA 1
ATOM 1560 C C . SER A 1 190 ? -60.833 12.062 83.088 1.00 80.00 190 SER A C 1
ATOM 1562 O O . SER A 1 190 ? -61.456 12.643 83.967 1.00 80.00 190 SER A O 1
ATOM 1564 N N . ARG A 1 191 ? -61.411 11.135 82.317 1.00 77.38 191 ARG A N 1
ATOM 1565 C CA . ARG A 1 191 ? -62.835 10.790 82.405 1.00 77.38 191 ARG A CA 1
ATOM 1566 C C . ARG A 1 191 ? -63.210 10.154 83.748 1.00 77.38 191 ARG A C 1
ATOM 1568 O O . ARG A 1 191 ? -64.322 10.362 84.220 1.00 77.38 191 ARG A O 1
ATOM 1575 N N . THR A 1 192 ? -62.289 9.408 84.360 1.00 74.69 192 THR A N 1
ATOM 1576 C CA . THR A 1 192 ? -62.472 8.846 85.709 1.00 74.69 192 THR A CA 1
ATOM 1577 C C . THR A 1 192 ? -62.296 9.859 86.840 1.00 74.69 192 THR A C 1
ATOM 1579 O O . THR A 1 192 ? -62.763 9.595 87.937 1.00 74.69 192 THR A O 1
ATOM 1582 N N . LEU A 1 193 ? -61.624 10.990 86.598 1.00 69.12 193 LEU A N 1
ATOM 1583 C CA . LEU A 1 193 ? -61.450 12.062 87.587 1.00 69.12 193 LEU A CA 1
ATOM 1584 C C . LEU A 1 193 ? -62.628 13.050 87.606 1.00 69.12 193 LEU A C 1
ATOM 1586 O O . LEU A 1 193 ? -62.854 13.693 88.626 1.00 69.12 193 LEU A O 1
ATOM 1590 N N . ASP A 1 194 ? -63.370 13.151 86.499 1.00 59.28 194 ASP A N 1
ATOM 1591 C CA . ASP A 1 194 ? -64.555 14.010 86.355 1.00 59.28 194 ASP A CA 1
ATOM 1592 C C . ASP A 1 194 ? -65.892 13.304 86.710 1.00 59.28 194 ASP A C 1
ATOM 1594 O O . ASP A 1 194 ? -66.949 13.932 86.617 1.00 59.28 194 ASP A O 1
ATOM 1598 N N . SER A 1 195 ? -65.875 12.014 87.088 1.00 47.44 195 SER A N 1
ATOM 1599 C CA . SER A 1 195 ? -67.049 11.237 87.563 1.00 47.44 195 SER A CA 1
ATOM 1600 C C . SER A 1 195 ? -67.003 11.008 89.069 1.00 47.44 195 SER A C 1
ATOM 1602 O O . SER A 1 195 ? -68.090 11.026 89.687 1.00 47.44 195 SER A O 1
#

Foldseek 3Di:
DDPVVVVVVVVVVCLLQLVDQHPVSVVVLVVLLVVLVVVLVVCDLVNQVVVVVVCVPDPCSSVVSVVVSCVVSVVVSVVVSVVVVVVCVVVVVSNVVSVVVVVCVPFDQDVPDNDGDPDDDDDDPVVVVCVVVVVVVVVVVVVVVVVVVVVVVVVVVVVVVVVVVVVVVVVVVVVVVVVVVVVVVVVVVVVVVVD

Radius of gyration: 45.97 Å; chains: 1; bounding box: 98×39×140 Å

Organism: Tieghemostelium lacteum (NCBI:txid361077)

pLDDT: mean 85.72, std 12.38, range [47.44, 97.56]